Protein AF-A0A960JKL0-F1 (afdb_monomer)

pLDDT: mean 76.45, std 22.25, range [28.73, 98.31]

Structure (mmCIF, N/CA/C/O backbone):
data_AF-A0A960JKL0-F1
#
_entry.id   AF-A0A960JKL0-F1
#
loop_
_atom_site.group_PDB
_atom_site.id
_atom_site.type_symbol
_atom_site.label_atom_id
_atom_site.label_alt_id
_atom_site.label_comp_id
_atom_site.label_asym_id
_atom_site.label_entity_id
_atom_site.label_seq_id
_atom_site.pdbx_PDB_ins_code
_atom_site.Cartn_x
_atom_site.Cartn_y
_atom_site.Cartn_z
_atom_site.occupancy
_atom_site.B_iso_or_equiv
_atom_site.auth_seq_id
_atom_site.auth_comp_id
_atom_site.auth_asym_id
_atom_site.auth_atom_id
_atom_site.pdbx_PDB_model_num
ATOM 1 N N . MET A 1 1 ? 27.143 -25.419 -1.256 1.00 34.34 1 MET A N 1
ATOM 2 C CA . MET A 1 1 ? 26.962 -24.192 -0.455 1.00 34.34 1 MET A CA 1
ATOM 3 C C . MET A 1 1 ? 25.498 -23.796 -0.558 1.00 34.34 1 MET A C 1
ATOM 5 O O . MET A 1 1 ? 25.039 -23.520 -1.656 1.00 34.34 1 MET A O 1
ATOM 9 N N . ARG A 1 2 ? 24.727 -23.919 0.529 1.00 33.06 2 ARG A N 1
ATOM 10 C CA . ARG A 1 2 ? 23.319 -23.498 0.567 1.00 33.06 2 ARG A CA 1
ATOM 11 C C . ARG A 1 2 ? 23.313 -21.993 0.824 1.00 33.06 2 ARG A C 1
ATOM 13 O O . ARG A 1 2 ? 23.739 -21.574 1.893 1.00 33.06 2 ARG A O 1
ATOM 20 N N . HIS A 1 3 ? 22.897 -21.199 -0.158 1.00 33.91 3 HIS A N 1
ATOM 21 C CA . HIS A 1 3 ? 22.677 -19.771 0.046 1.00 33.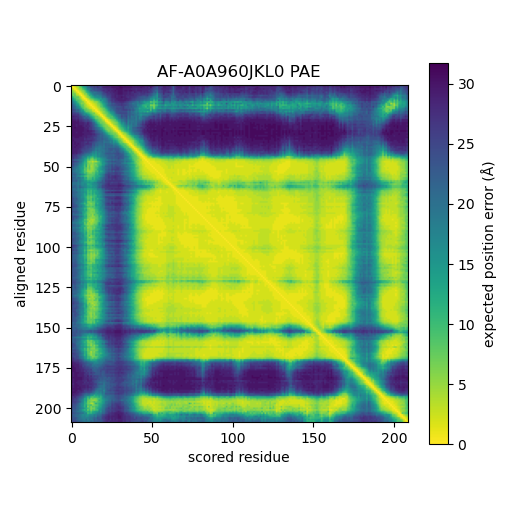91 3 HIS A CA 1
ATOM 22 C C . HIS A 1 3 ? 21.465 -19.605 0.963 1.00 33.91 3 HIS A C 1
ATOM 24 O O . HIS A 1 3 ? 20.342 -19.937 0.583 1.00 33.91 3 HIS A O 1
ATOM 30 N N . LEU A 1 4 ? 21.717 -19.140 2.183 1.00 28.73 4 LEU A N 1
ATOM 31 C CA . LEU A 1 4 ? 20.694 -18.629 3.078 1.00 28.73 4 LEU A CA 1
ATOM 32 C C . LEU A 1 4 ? 20.155 -17.353 2.417 1.00 28.73 4 LEU A C 1
ATOM 34 O O . LEU A 1 4 ? 20.830 -16.328 2.405 1.00 28.73 4 LEU A O 1
ATOM 38 N N . ARG A 1 5 ? 18.992 -17.440 1.765 1.00 36.19 5 ARG A N 1
ATOM 39 C CA . ARG A 1 5 ? 18.260 -16.244 1.342 1.00 36.19 5 ARG A CA 1
ATOM 40 C C . ARG A 1 5 ? 17.806 -15.553 2.621 1.00 36.19 5 ARG A C 1
ATOM 42 O O . ARG A 1 5 ? 17.046 -16.149 3.380 1.00 36.19 5 ARG A O 1
ATOM 49 N N . ALA A 1 6 ? 18.320 -14.355 2.875 1.00 33.84 6 ALA A N 1
ATOM 50 C CA . ALA A 1 6 ? 17.801 -13.502 3.928 1.00 33.84 6 ALA A CA 1
ATOM 51 C C . ALA A 1 6 ? 16.326 -13.230 3.608 1.00 33.84 6 ALA A C 1
ATOM 53 O O . ALA A 1 6 ? 16.009 -12.610 2.596 1.00 33.84 6 ALA A O 1
ATOM 54 N N . LEU A 1 7 ? 15.431 -13.783 4.422 1.00 36.41 7 LEU A N 1
ATOM 55 C CA . LEU A 1 7 ? 14.059 -13.310 4.501 1.00 36.41 7 LEU A CA 1
ATOM 56 C C . LEU A 1 7 ? 14.150 -11.912 5.111 1.00 36.41 7 LEU A C 1
ATOM 58 O O . LEU A 1 7 ? 14.644 -11.768 6.230 1.00 36.41 7 LEU A O 1
ATOM 62 N N . LEU A 1 8 ? 13.771 -10.897 4.337 1.00 44.66 8 LEU A N 1
ATOM 63 C CA . LEU A 1 8 ? 13.732 -9.518 4.806 1.00 44.66 8 LEU A CA 1
ATOM 64 C C . LEU A 1 8 ? 12.694 -9.448 5.945 1.00 44.66 8 LEU A C 1
ATOM 66 O O . LEU A 1 8 ? 11.554 -9.870 5.734 1.00 44.66 8 LEU A O 1
ATOM 70 N N . PRO A 1 9 ? 13.063 -9.010 7.159 1.00 43.72 9 PRO A N 1
ATOM 71 C CA . PRO A 1 9 ? 12.123 -8.965 8.270 1.00 43.72 9 PRO A CA 1
ATOM 72 C C . PRO A 1 9 ? 11.094 -7.853 8.031 1.00 43.72 9 PRO A C 1
ATOM 74 O O . PRO A 1 9 ? 11.463 -6.697 7.865 1.00 43.72 9 PRO A O 1
ATOM 77 N N . CYS A 1 10 ? 9.803 -8.187 8.026 1.00 46.78 10 CYS A N 1
ATOM 78 C CA . CYS A 1 10 ? 8.745 -7.183 8.150 1.00 46.78 1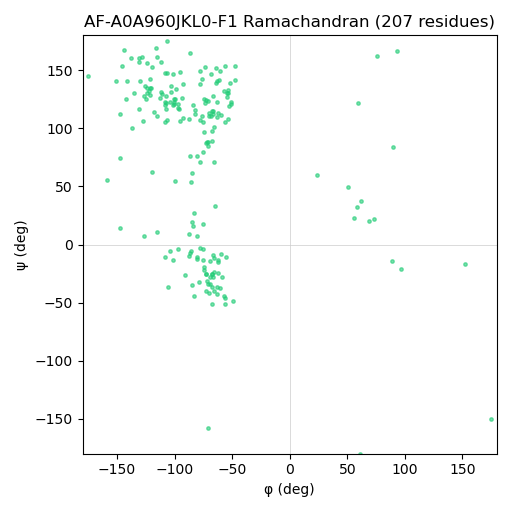0 CYS A CA 1
ATOM 79 C C . CYS A 1 10 ? 8.723 -6.703 9.607 1.00 46.78 10 CYS A C 1
ATOM 81 O O . CYS A 1 10 ? 8.580 -7.521 10.517 1.00 46.78 10 CYS A O 1
ATOM 83 N N . LEU A 1 11 ? 8.896 -5.400 9.833 1.00 54.75 11 LEU A N 1
ATOM 84 C CA . LEU A 1 11 ? 8.741 -4.776 11.146 1.00 54.75 11 LEU A CA 1
ATOM 85 C C . LEU A 1 11 ? 7.520 -3.860 11.093 1.00 54.75 11 LEU A C 1
ATOM 87 O O . LEU A 1 11 ? 7.444 -2.995 10.227 1.00 54.75 11 LEU A O 1
ATOM 91 N N . VAL A 1 12 ? 6.589 -4.058 12.023 1.00 58.59 12 VAL A N 1
ATOM 92 C CA . VAL A 1 12 ? 5.425 -3.191 12.230 1.00 58.59 12 VAL A CA 1
ATOM 93 C C . VAL A 1 12 ? 5.467 -2.687 13.660 1.00 58.59 12 VAL A C 1
ATOM 95 O O . VAL A 1 12 ? 5.675 -3.470 14.590 1.00 58.59 12 VAL A O 1
ATOM 98 N N . LEU A 1 13 ? 5.280 -1.381 13.826 1.00 63.97 13 LEU A N 1
ATOM 99 C CA . LEU A 1 13 ? 5.110 -0.743 15.125 1.00 63.97 13 LEU A CA 1
ATOM 100 C C . LEU A 1 13 ? 3.662 -0.262 15.229 1.00 63.97 13 LEU A C 1
ATOM 102 O O . LEU A 1 13 ? 3.156 0.393 14.321 1.00 63.97 13 LEU A O 1
ATOM 106 N N . VAL A 1 14 ? 3.009 -0.617 16.335 1.00 62.06 14 VAL A N 1
ATOM 107 C CA . VAL A 1 14 ? 1.643 -0.199 16.665 1.00 62.06 14 VAL A CA 1
ATOM 108 C C . VAL A 1 14 ? 1.718 0.603 17.958 1.00 62.06 14 VAL A C 1
ATOM 110 O O . VAL A 1 14 ? 2.092 0.057 19.000 1.00 62.06 14 VAL A O 1
ATOM 113 N N . GLY A 1 15 ? 1.417 1.899 17.884 1.00 56.16 15 GLY A N 1
ATOM 114 C CA . GLY A 1 15 ? 1.382 2.799 19.037 1.00 56.16 15 GLY A CA 1
ATOM 115 C C . GLY A 1 15 ? -0.055 3.174 19.384 1.00 56.16 15 GLY A C 1
ATOM 116 O O . GLY A 1 15 ? -0.763 3.704 18.540 1.00 56.16 15 GLY A O 1
ATOM 117 N N . ALA A 1 16 ? -0.503 2.917 20.615 1.00 53.66 16 ALA A N 1
ATOM 118 C CA . ALA A 1 16 ? -1.799 3.401 21.097 1.00 53.66 16 ALA A CA 1
ATOM 119 C C . ALA A 1 16 ? -1.597 4.695 21.900 1.00 53.66 16 ALA A C 1
ATOM 121 O O . ALA A 1 16 ? -0.870 4.696 22.899 1.00 53.66 16 ALA A O 1
ATOM 122 N N . GLY A 1 17 ? -2.223 5.790 21.465 1.00 47.19 17 GLY A N 1
ATOM 123 C CA . GLY A 1 17 ? -2.210 7.071 22.168 1.00 47.19 17 GLY A CA 1
ATOM 124 C C . GLY A 1 17 ? -3.470 7.229 23.014 1.00 47.19 17 GLY A C 1
ATOM 125 O O . GLY A 1 17 ? -4.569 7.266 22.477 1.00 47.19 17 GLY A O 1
ATOM 126 N N . ALA A 1 18 ? -3.329 7.339 24.337 1.00 47.31 18 ALA A N 1
ATOM 127 C CA . ALA A 1 18 ? -4.437 7.719 25.214 1.00 47.31 18 ALA A CA 1
ATOM 128 C C . ALA A 1 18 ? -4.319 9.204 25.586 1.00 47.31 18 ALA A C 1
ATOM 130 O O . ALA A 1 18 ? -3.293 9.634 26.122 1.00 47.31 18 ALA A O 1
ATOM 131 N N . CYS A 1 19 ? -5.369 9.986 25.338 1.00 40.62 19 CYS A N 1
ATOM 132 C CA . CYS A 1 19 ? -5.474 11.360 25.823 1.00 40.62 19 CYS A CA 1
ATOM 133 C C . CYS A 1 19 ? -5.582 11.357 27.360 1.00 40.62 19 CYS A C 1
ATOM 135 O O . CYS A 1 19 ? -6.401 10.640 27.927 1.00 40.62 19 CYS A O 1
ATOM 137 N N . SER A 1 20 ? -4.742 12.131 28.055 1.00 40.78 20 SER A N 1
ATOM 138 C CA . SER A 1 20 ? -4.875 12.386 29.499 1.00 40.78 20 SER A CA 1
ATOM 139 C C . SER A 1 20 ? -5.347 13.819 29.716 1.00 40.78 20 SER A C 1
ATOM 141 O O . SER A 1 20 ? -4.659 14.755 29.305 1.00 40.78 20 SER A O 1
ATOM 143 N N . ASP A 1 21 ? -6.482 13.997 30.391 1.00 49.97 21 ASP A N 1
ATOM 144 C CA . ASP A 1 21 ? -7.009 15.323 30.710 1.00 49.97 21 ASP A CA 1
ATOM 145 C C . ASP A 1 21 ? -6.158 16.041 31.764 1.00 49.97 21 ASP A C 1
ATOM 147 O O . ASP A 1 21 ? -6.088 15.674 32.940 1.00 49.97 21 ASP A O 1
ATOM 151 N N . GLY A 1 22 ? -5.515 17.127 31.338 1.00 47.25 22 GLY A N 1
ATOM 152 C CA . GLY A 1 22 ? -4.816 18.077 32.197 1.00 47.25 22 GLY A CA 1
ATOM 153 C C . GLY A 1 22 ? -5.782 19.037 32.895 1.00 47.25 22 GLY A C 1
ATOM 154 O O . GLY A 1 22 ? -5.814 20.225 32.582 1.00 47.25 22 GLY A O 1
ATOM 155 N N . GLY A 1 23 ? -6.555 18.547 33.864 1.00 38.72 23 GLY A N 1
ATOM 156 C CA . GLY A 1 23 ? -7.467 19.359 34.677 1.00 38.72 23 GLY A CA 1
ATOM 157 C C . GLY A 1 23 ? -6.771 20.110 35.819 1.00 38.72 23 GLY A C 1
ATOM 158 O O . GLY A 1 23 ? -6.872 19.729 36.983 1.00 38.72 23 GLY A O 1
ATOM 159 N N . GLY A 1 24 ? -6.066 21.203 35.518 1.00 45.09 24 GLY A N 1
ATOM 160 C CA . GLY A 1 24 ? -5.522 22.120 36.527 1.00 45.09 24 GLY A CA 1
ATOM 161 C C . GLY A 1 24 ? -6.595 23.026 37.144 1.00 45.09 24 GLY A C 1
ATOM 162 O O . GLY A 1 24 ? -6.693 24.194 36.775 1.00 45.09 24 GLY A O 1
ATOM 163 N N . ALA A 1 25 ? -7.381 22.531 38.104 1.00 44.31 25 ALA A N 1
ATOM 164 C CA . ALA A 1 25 ? -8.345 23.355 38.840 1.00 44.31 25 ALA A CA 1
ATOM 165 C C . ALA A 1 25 ? -7.734 23.929 40.134 1.00 44.31 25 ALA A C 1
ATOM 167 O O . ALA A 1 25 ? -7.507 23.235 41.126 1.00 44.31 25 ALA A O 1
ATOM 168 N N . ARG A 1 26 ? -7.490 25.243 40.137 1.00 47.25 26 ARG A N 1
ATOM 169 C CA . ARG A 1 26 ? -7.157 26.038 41.328 1.00 47.25 26 ARG A CA 1
ATOM 170 C C . ARG A 1 26 ? -8.440 26.270 42.137 1.00 47.25 26 ARG A C 1
ATOM 172 O O . ARG A 1 26 ? -9.296 27.022 41.689 1.00 47.25 26 ARG A O 1
ATOM 179 N N . SER A 1 27 ? -8.570 25.657 43.316 1.00 41.50 27 SER A N 1
ATOM 180 C CA . SER A 1 27 ? -9.744 25.835 44.189 1.00 41.50 27 SER A CA 1
ATOM 181 C C . SER A 1 27 ? -9.470 26.812 45.338 1.00 41.50 27 SER A C 1
ATOM 183 O O . SER A 1 27 ? -8.553 26.619 46.139 1.00 41.50 27 SER A O 1
ATOM 185 N N . THR A 1 28 ? -10.278 27.872 45.414 1.00 42.09 28 THR A N 1
ATOM 186 C CA . THR A 1 28 ? -10.427 28.744 46.583 1.00 42.09 28 THR A CA 1
ATOM 187 C C . THR A 1 28 ? -11.690 28.367 47.359 1.00 42.09 28 THR A C 1
ATOM 189 O O . THR A 1 28 ? -12.782 28.497 46.824 1.00 42.09 28 THR A O 1
ATOM 192 N N . ALA A 1 29 ? -11.491 28.014 48.633 1.00 46.03 29 ALA A N 1
ATOM 193 C CA . ALA A 1 29 ? -12.399 28.110 49.785 1.00 46.03 29 ALA A CA 1
ATOM 194 C C . ALA A 1 29 ? -13.772 27.389 49.777 1.00 46.03 29 ALA A C 1
ATOM 196 O O . ALA A 1 29 ? -14.691 27.764 49.065 1.00 46.03 29 ALA A O 1
ATOM 197 N N . GLY A 1 30 ? -13.941 26.510 50.780 1.00 50.44 30 GLY A N 1
ATOM 198 C CA . GLY A 1 30 ? -15.127 26.481 51.651 1.00 50.44 30 GLY A CA 1
ATOM 199 C C . GLY A 1 30 ? -16.315 25.613 51.224 1.00 50.44 30 GLY A C 1
ATOM 200 O O . GLY A 1 30 ? -17.300 26.136 50.719 1.00 50.44 30 GLY A O 1
ATOM 201 N N . GLY A 1 31 ? -16.271 24.317 51.544 1.00 44.72 31 GLY A N 1
ATOM 202 C CA . GLY A 1 31 ? -17.416 23.398 51.499 1.00 44.72 31 GLY A CA 1
ATOM 203 C C . GLY A 1 31 ? -17.028 22.015 52.037 1.00 44.72 31 GLY A C 1
ATOM 204 O O . GLY A 1 31 ? -15.876 21.617 51.882 1.00 44.72 31 GLY A O 1
ATOM 205 N N . ASP A 1 32 ? -17.956 21.341 52.722 1.00 46.12 32 ASP A N 1
ATOM 206 C CA . ASP A 1 32 ? -17.791 20.056 53.428 1.00 46.12 32 ASP A CA 1
ATOM 207 C C . ASP A 1 32 ? -17.081 18.954 52.609 1.00 46.12 32 ASP A C 1
ATOM 209 O O . ASP A 1 32 ? -17.166 18.954 51.378 1.00 46.12 32 ASP A O 1
ATOM 213 N N . PRO A 1 33 ? -16.403 17.974 53.253 1.00 48.84 33 PRO A N 1
ATOM 214 C CA . PRO A 1 33 ? -15.691 16.919 52.545 1.00 48.84 33 PRO A CA 1
ATOM 215 C C . PRO A 1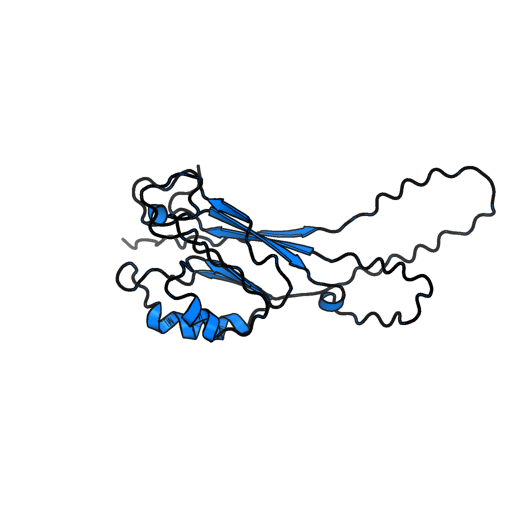 33 ? -16.690 15.939 51.920 1.00 48.84 33 PRO A C 1
ATOM 217 O O . PRO A 1 33 ? -17.055 14.924 52.509 1.00 48.84 33 PRO A O 1
ATOM 220 N N . VAL A 1 34 ? -17.124 16.229 50.696 1.00 55.16 34 VAL A N 1
ATOM 221 C CA . VAL A 1 34 ? -17.675 15.213 49.802 1.00 55.16 34 VAL A CA 1
ATOM 222 C C . VAL A 1 34 ? -16.497 14.336 49.394 1.00 55.16 34 VAL A C 1
ATOM 224 O O . VAL A 1 34 ? -15.578 14.789 48.712 1.00 55.16 34 VAL A O 1
ATOM 227 N N . ALA A 1 35 ? -16.476 13.094 49.878 1.00 55.69 35 ALA A N 1
ATOM 228 C CA . ALA A 1 35 ? -15.492 12.113 49.447 1.00 55.69 35 ALA A CA 1
ATOM 229 C C . ALA A 1 35 ? -15.546 12.009 47.911 1.00 55.69 35 ALA A C 1
ATOM 231 O O . ALA A 1 35 ? -16.640 11.804 47.374 1.00 55.69 35 ALA A O 1
ATOM 232 N N . PRO A 1 36 ? -14.419 12.156 47.189 1.00 53.78 36 PRO A N 1
ATOM 233 C CA . PRO A 1 36 ? -14.424 11.956 45.752 1.00 53.78 36 PRO A CA 1
ATOM 23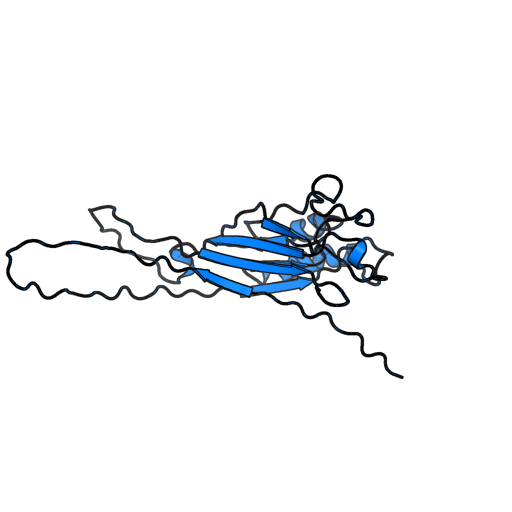4 C C . PRO A 1 36 ? -14.795 10.496 45.497 1.00 53.78 36 PRO A C 1
ATOM 236 O O . PRO A 1 36 ? -14.037 9.580 45.815 1.00 53.78 36 PRO A O 1
ATOM 239 N N . SER A 1 37 ? -15.992 10.275 44.958 1.00 48.34 37 SER A N 1
ATOM 240 C CA . SER A 1 37 ? -16.345 8.995 44.356 1.00 48.34 37 SER A CA 1
ATOM 241 C C . SER A 1 37 ? -15.548 8.898 43.066 1.00 48.34 37 SER A C 1
ATOM 243 O O . SER A 1 37 ? -15.988 9.347 42.015 1.00 48.34 37 SER A O 1
ATOM 245 N N . SER A 1 38 ? -14.327 8.377 43.164 1.00 53.16 38 SER A N 1
ATOM 246 C CA . SER A 1 38 ? -13.546 7.978 42.004 1.00 53.16 38 SER A CA 1
ATOM 247 C C . SER A 1 38 ? -14.195 6.727 41.414 1.00 53.16 38 SER A C 1
ATOM 249 O O . SER A 1 38 ? -13.810 5.599 41.731 1.00 53.16 38 SER A O 1
ATOM 251 N N . THR A 1 39 ? -15.206 6.905 40.572 1.00 49.28 39 THR A N 1
ATOM 252 C CA . THR A 1 39 ? -15.535 5.891 39.575 1.00 49.28 39 THR A CA 1
ATOM 253 C C . THR A 1 39 ? -14.365 5.874 38.606 1.00 49.28 39 THR A C 1
ATOM 255 O O . THR A 1 39 ? -14.321 6.657 37.663 1.00 49.28 39 THR A O 1
ATOM 258 N N . ALA A 1 40 ? -13.354 5.052 38.896 1.00 53.62 40 ALA A N 1
ATOM 259 C CA . ALA A 1 40 ? -12.347 4.717 37.905 1.00 53.62 40 ALA A CA 1
ATOM 260 C C . ALA A 1 40 ? -13.111 4.130 36.715 1.00 53.62 40 ALA A C 1
ATOM 262 O O . ALA A 1 40 ? -13.652 3.028 36.827 1.00 53.62 40 ALA A O 1
ATOM 263 N N . SER A 1 41 ? -13.234 4.914 35.640 1.00 56.75 41 SER A N 1
ATOM 264 C CA . SER A 1 41 ? -13.830 4.459 34.391 1.00 56.75 41 SER A CA 1
ATOM 265 C C . SER A 1 41 ? -13.140 3.153 34.015 1.00 56.75 41 SER A C 1
ATOM 267 O O . SER A 1 41 ? -11.906 3.072 33.995 1.00 56.75 41 SER A O 1
ATOM 269 N N . ALA A 1 42 ? -13.923 2.087 33.857 1.00 59.56 42 ALA A N 1
ATOM 270 C CA . ALA A 1 42 ? -13.376 0.819 33.425 1.00 59.56 42 ALA A CA 1
ATOM 271 C C . ALA A 1 42 ? -12.791 1.055 32.033 1.00 59.56 42 ALA A C 1
ATOM 273 O O . ALA A 1 42 ? -13.542 1.337 31.106 1.00 59.56 42 ALA A O 1
ATOM 274 N N . ALA A 1 43 ? -11.462 0.971 31.907 1.00 62.25 43 ALA A N 1
ATOM 275 C CA . ALA A 1 43 ? -10.804 1.092 30.614 1.00 62.25 43 ALA A CA 1
ATOM 276 C C . ALA A 1 43 ? -11.490 0.136 29.636 1.00 62.25 43 ALA A C 1
ATOM 278 O O . ALA A 1 43 ? -11.571 -1.072 29.901 1.00 62.25 43 ALA A O 1
ATOM 279 N N . SER A 1 44 ? -12.026 0.702 28.563 1.00 64.06 44 SER A N 1
ATOM 280 C CA . SER A 1 44 ? -12.672 -0.037 27.497 1.00 64.06 44 SER A CA 1
ATOM 281 C C . SER A 1 44 ? -11.611 -0.927 26.822 1.00 64.06 44 SER A C 1
ATOM 283 O O . SER A 1 44 ? -10.434 -0.562 26.739 1.00 64.06 44 SER A O 1
ATOM 285 N N . ARG A 1 45 ? -11.964 -2.173 26.476 1.00 66.88 45 ARG A N 1
ATOM 286 C CA . ARG A 1 45 ? -10.997 -3.176 25.989 1.00 66.88 45 ARG A CA 1
ATOM 287 C C . ARG A 1 45 ? -11.516 -3.830 24.726 1.00 66.88 45 ARG A C 1
ATOM 289 O O . ARG A 1 45 ? -12.504 -4.552 24.764 1.00 66.88 45 ARG A O 1
ATOM 296 N N . GLY A 1 46 ? -10.785 -3.626 23.643 1.00 77.00 46 GLY A N 1
ATOM 297 C CA . GLY A 1 46 ? -11.021 -4.252 22.352 1.00 77.00 46 GLY A CA 1
ATOM 298 C C . GLY A 1 46 ? -9.875 -5.157 21.936 1.00 77.00 46 GLY A C 1
ATOM 299 O O . GLY A 1 46 ? -8.792 -5.131 22.523 1.00 77.00 46 GLY A O 1
ATOM 300 N N . SER A 1 47 ? -10.107 -5.932 20.886 1.00 84.81 47 SER A N 1
ATOM 301 C CA . SER A 1 47 ? -9.052 -6.605 20.135 1.00 84.81 47 SER A CA 1
ATOM 302 C C . SER A 1 47 ? -9.395 -6.561 18.660 1.00 84.81 47 SER A C 1
ATOM 304 O O . SER A 1 47 ? -10.548 -6.788 18.307 1.00 84.81 47 SER A O 1
ATOM 306 N N . 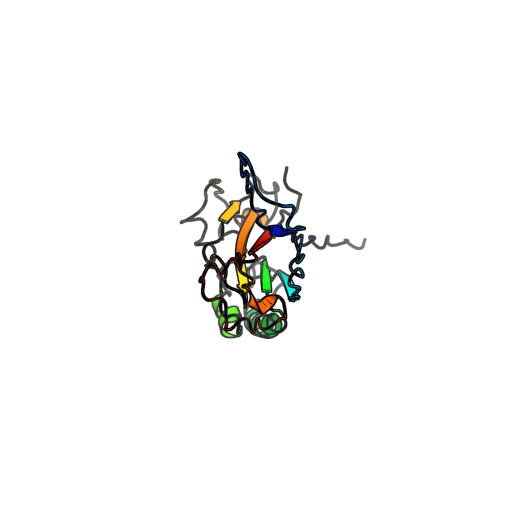PHE A 1 48 ? -8.384 -6.351 17.832 1.00 90.44 48 PHE A N 1
ATOM 307 C CA . PHE A 1 48 ? -8.464 -6.499 16.389 1.00 90.44 48 PHE A CA 1
ATOM 308 C C . PHE A 1 48 ? -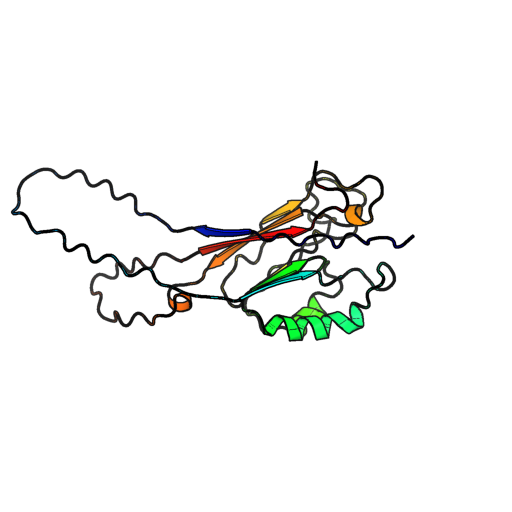7.286 -7.354 15.916 1.00 90.44 48 PHE A C 1
ATOM 310 O O . PHE A 1 48 ? -6.288 -7.534 16.626 1.00 90.44 48 PHE A O 1
ATOM 317 N N . SER A 1 49 ? -7.421 -7.903 14.723 1.00 95.00 49 SER A N 1
ATOM 318 C CA . SER A 1 49 ? -6.417 -8.677 14.020 1.00 95.00 49 SER A CA 1
ATOM 319 C C . SER A 1 49 ? -5.700 -7.794 13.002 1.00 95.00 49 SER A C 1
ATOM 321 O O . SER A 1 49 ? -6.317 -7.026 12.269 1.00 95.00 49 SER A O 1
ATOM 323 N N . LEU A 1 50 ? -4.370 -7.890 12.979 1.00 96.19 50 LEU A N 1
ATOM 324 C CA . LEU A 1 50 ? -3.527 -7.148 12.051 1.00 96.19 50 LEU A CA 1
ATOM 325 C C . LEU A 1 50 ? -2.650 -8.109 11.255 1.00 96.19 50 LEU A C 1
ATOM 327 O O . LEU A 1 50 ? -1.954 -8.946 11.838 1.00 96.19 50 LEU A O 1
ATOM 331 N N . LEU A 1 51 ? -2.635 -7.941 9.934 1.00 97.00 51 LEU A N 1
ATOM 332 C CA . LEU A 1 51 ? -1.716 -8.617 9.024 1.00 97.00 51 LEU A CA 1
ATOM 333 C C . LEU A 1 51 ? -0.741 -7.614 8.407 1.00 97.00 51 LEU A C 1
ATOM 335 O O . LEU A 1 51 ? -1.140 -6.602 7.848 1.00 97.00 51 LEU A O 1
ATOM 339 N N . ALA A 1 52 ? 0.547 -7.940 8.436 1.00 96.00 52 ALA A N 1
ATOM 340 C CA . ALA A 1 52 ? 1.559 -7.276 7.624 1.00 96.00 52 ALA A CA 1
ATOM 341 C C . ALA A 1 52 ? 2.009 -8.239 6.527 1.00 96.00 52 ALA A C 1
ATOM 343 O O . ALA A 1 52 ? 2.479 -9.338 6.839 1.00 96.00 52 ALA A O 1
ATOM 344 N N . TYR A 1 53 ? 1.832 -7.864 5.261 1.00 95.81 53 TYR A N 1
ATOM 345 C CA . TYR A 1 53 ? 2.039 -8.788 4.154 1.00 95.81 53 TYR A CA 1
ATOM 346 C C . TYR A 1 53 ? 2.679 -8.136 2.931 1.00 95.81 53 TYR A C 1
ATOM 348 O O . TYR A 1 53 ? 2.163 -7.181 2.357 1.00 95.81 53 TYR A O 1
ATOM 356 N N . ASN A 1 54 ? 3.792 -8.707 2.482 1.00 95.19 54 ASN A N 1
ATOM 357 C CA . ASN A 1 54 ? 4.431 -8.326 1.231 1.00 95.19 54 ASN A CA 1
ATOM 358 C C . ASN A 1 54 ? 3.742 -9.044 0.058 1.00 95.19 54 ASN A C 1
ATOM 360 O O . ASN A 1 54 ? 3.801 -10.272 -0.033 1.00 95.19 54 ASN A O 1
ATOM 364 N N . VAL A 1 55 ? 3.107 -8.280 -0.836 1.00 95.31 55 VAL A N 1
ATOM 365 C CA . VAL A 1 55 ? 2.298 -8.806 -1.952 1.00 95.31 55 VAL A CA 1
ATOM 366 C C . VAL A 1 55 ? 3.115 -9.107 -3.213 1.00 95.31 55 VAL A C 1
ATOM 368 O O . VAL A 1 55 ? 2.582 -9.679 -4.164 1.00 95.31 55 VAL A O 1
ATOM 371 N N . ALA A 1 56 ? 4.404 -8.744 -3.236 1.00 92.75 56 ALA A N 1
ATOM 372 C CA . ALA A 1 56 ? 5.308 -8.904 -4.377 1.00 92.75 56 ALA A CA 1
ATOM 373 C C . ALA A 1 56 ? 4.733 -8.350 -5.703 1.00 92.75 56 ALA A C 1
ATOM 375 O O . ALA A 1 56 ? 4.736 -9.036 -6.730 1.00 92.75 56 ALA A O 1
ATOM 376 N N . GLY A 1 57 ? 4.228 -7.111 -5.679 1.00 92.06 57 GLY A N 1
ATOM 377 C CA . GLY A 1 57 ? 3.428 -6.490 -6.742 1.00 92.06 57 GLY A CA 1
ATOM 378 C C . GLY A 1 57 ? 4.208 -5.833 -7.887 1.00 92.06 57 GLY A C 1
ATOM 379 O O . GLY A 1 57 ? 3.653 -4.992 -8.595 1.00 92.06 57 GLY A O 1
ATOM 380 N N . LEU A 1 58 ? 5.486 -6.171 -8.089 1.00 89.94 58 LEU A N 1
ATOM 381 C CA . LEU A 1 58 ? 6.214 -5.759 -9.298 1.00 89.94 58 LEU A CA 1
ATOM 382 C C . LEU A 1 58 ? 5.651 -6.470 -10.537 1.00 89.94 58 LEU A C 1
ATOM 384 O O . LEU A 1 58 ? 5.304 -7.641 -10.427 1.00 89.94 58 LEU A O 1
ATOM 388 N N . PRO A 1 59 ? 5.643 -5.837 -11.724 1.00 88.31 59 PRO A N 1
ATOM 389 C CA . PRO A 1 59 ? 5.228 -6.484 -12.965 1.00 88.31 59 PRO A CA 1
ATOM 390 C C . PRO A 1 59 ? 5.868 -7.861 -13.177 1.00 88.31 59 PRO A C 1
ATOM 392 O O . PRO A 1 59 ? 7.058 -8.066 -12.893 1.00 88.31 59 PRO A O 1
ATOM 395 N N . GLU A 1 60 ? 5.081 -8.801 -13.708 1.00 87.62 60 GLU A N 1
ATOM 396 C CA . GLU A 1 60 ? 5.581 -10.126 -14.076 1.00 87.62 60 GLU A CA 1
ATOM 397 C C . GLU A 1 60 ? 6.823 -10.033 -14.973 1.00 87.62 60 GLU A C 1
ATOM 399 O O . GLU A 1 60 ? 6.935 -9.189 -15.863 1.00 87.62 60 GLU A O 1
ATOM 404 N N . GLY A 1 61 ? 7.799 -10.903 -14.709 1.00 80.94 61 GLY A N 1
ATOM 405 C CA . GLY A 1 61 ? 9.086 -10.908 -15.407 1.00 80.94 61 GLY A CA 1
ATOM 406 C C . GLY A 1 61 ? 10.164 -10.012 -14.788 1.00 80.94 61 GLY A C 1
ATOM 407 O O . GLY A 1 61 ? 11.338 -10.216 -15.096 1.00 80.94 61 GLY A O 1
ATOM 408 N N . ILE A 1 62 ? 9.818 -9.089 -13.878 1.00 80.75 62 ILE A N 1
ATOM 409 C CA . ILE A 1 62 ? 10.813 -8.369 -13.058 1.00 80.75 62 ILE A CA 1
ATOM 410 C C . ILE A 1 62 ? 11.211 -9.211 -11.841 1.00 80.75 62 ILE A C 1
ATOM 412 O O . ILE A 1 62 ? 12.394 -9.343 -11.521 1.00 80.75 62 ILE A O 1
ATOM 416 N N . SER A 1 63 ? 10.226 -9.820 -11.175 1.00 75.50 63 SER A N 1
ATOM 417 C CA . SER A 1 63 ? 10.434 -10.728 -10.044 1.00 75.50 63 SER A CA 1
ATOM 418 C C . SER A 1 63 ? 10.180 -12.191 -10.439 1.00 75.50 63 SER A C 1
ATOM 420 O O . SER A 1 63 ? 9.774 -12.499 -11.558 1.00 75.50 63 SER A O 1
ATOM 422 N N . LYS A 1 64 ? 10.435 -13.125 -9.511 1.00 82.12 64 LYS A N 1
ATOM 423 C CA . LYS A 1 64 ? 1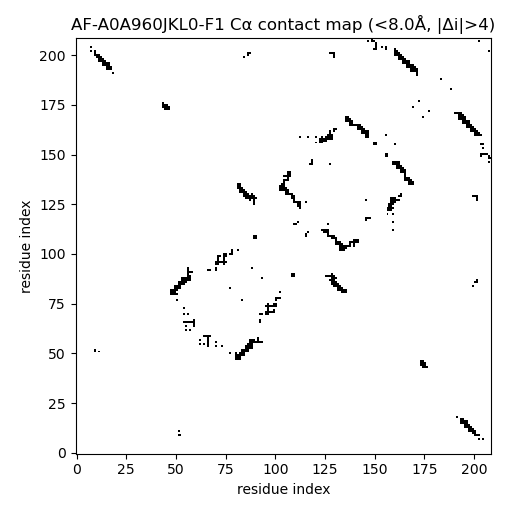0.071 -14.550 -9.667 1.00 82.12 64 LYS A CA 1
ATOM 424 C C . LYS A 1 64 ? 8.642 -14.857 -9.189 1.00 82.12 64 LYS A C 1
ATOM 426 O O . LYS A 1 64 ? 8.314 -16.032 -9.033 1.00 82.12 64 LYS A O 1
ATOM 431 N N . SER A 1 65 ? 7.858 -13.825 -8.874 1.00 86.06 65 SER A N 1
ATOM 432 C CA . SER A 1 65 ? 6.453 -13.938 -8.474 1.00 86.06 65 SER A CA 1
ATOM 433 C C . SER A 1 65 ? 5.536 -13.955 -9.704 1.00 86.06 65 SER A C 1
ATOM 435 O O . SER A 1 65 ? 5.964 -13.578 -10.793 1.00 86.06 65 SER A O 1
ATOM 437 N N . ASN A 1 66 ? 4.280 -14.362 -9.500 1.00 93.69 66 ASN A N 1
ATOM 438 C CA . ASN A 1 66 ? 3.205 -14.339 -10.502 1.00 93.69 66 ASN A CA 1
ATOM 439 C C . ASN A 1 66 ? 2.041 -13.447 -10.014 1.00 93.69 66 ASN A C 1
ATOM 441 O O . ASN A 1 66 ? 0.963 -13.961 -9.695 1.00 93.69 66 ASN A O 1
ATOM 445 N N . PRO A 1 67 ? 2.259 -12.135 -9.810 1.00 92.75 67 PRO A N 1
ATOM 446 C CA . PRO A 1 67 ? 1.271 -11.252 -9.196 1.00 92.75 67 PRO A CA 1
ATOM 447 C C . PRO A 1 67 ? -0.028 -11.123 -9.989 1.00 92.75 67 PRO A C 1
ATOM 449 O O . PRO A 1 67 ? -1.057 -10.891 -9.366 1.00 92.75 67 PRO A O 1
ATOM 452 N N . GLU A 1 68 ? -0.037 -11.347 -11.307 1.00 93.62 68 GLU A N 1
ATOM 453 C CA . GLU A 1 68 ? -1.283 -11.309 -12.083 1.00 93.62 68 GLU A CA 1
ATOM 454 C C . GLU A 1 68 ? -2.256 -12.408 -11.629 1.00 93.62 68 GLU A C 1
ATOM 456 O O . GLU A 1 68 ? -3.442 -12.159 -11.421 1.00 93.62 68 GLU A O 1
ATOM 461 N N . ALA A 1 69 ? -1.741 -13.618 -11.398 1.00 95.38 69 ALA A N 1
ATOM 462 C CA . ALA A 1 69 ? -2.534 -14.728 -10.878 1.00 95.38 69 ALA A CA 1
ATOM 463 C C . ALA A 1 69 ? -2.767 -14.635 -9.360 1.00 95.38 69 ALA A C 1
ATOM 465 O O . ALA A 1 69 ? -3.796 -15.090 -8.858 1.00 95.38 69 ALA A O 1
ATOM 466 N N . ASN A 1 70 ? -1.802 -14.083 -8.620 1.00 96.00 70 ASN A N 1
ATOM 467 C CA . ASN A 1 70 ? -1.825 -14.095 -7.161 1.00 96.00 70 ASN A CA 1
ATOM 468 C C . ASN A 1 70 ? -2.637 -12.943 -6.562 1.00 96.00 70 ASN A C 1
ATOM 470 O O . ASN A 1 70 ? -3.262 -13.159 -5.530 1.00 96.00 70 ASN A O 1
ATOM 474 N N . ALA A 1 71 ? -2.651 -11.750 -7.165 1.00 97.00 71 ALA A N 1
ATOM 475 C CA . ALA A 1 71 ? -3.272 -10.562 -6.571 1.00 97.00 71 ALA A CA 1
ATOM 476 C C . ALA A 1 71 ? -4.759 -10.760 -6.210 1.00 97.00 71 ALA A C 1
ATOM 478 O O . ALA A 1 71 ? -5.108 -10.473 -5.064 1.00 97.00 71 ALA A O 1
ATOM 479 N N . PRO A 1 72 ? -5.615 -11.345 -7.075 1.00 97.69 72 PRO A N 1
ATOM 480 C CA . PRO A 1 72 ? -7.004 -11.625 -6.702 1.00 97.69 72 PRO A CA 1
ATOM 481 C C . PRO A 1 72 ? -7.130 -12.626 -5.542 1.00 97.69 72 PRO A C 1
ATOM 483 O O . PRO A 1 72 ? -8.004 -12.499 -4.692 1.00 97.69 72 PRO A O 1
ATOM 486 N N . LEU A 1 73 ? -6.249 -13.635 -5.480 1.00 98.06 73 LEU A N 1
ATOM 487 C CA . LEU A 1 73 ? -6.255 -14.624 -4.395 1.00 98.06 73 LEU A CA 1
ATOM 488 C C . LEU A 1 73 ? -5.795 -14.011 -3.075 1.00 98.06 73 LEU A C 1
ATOM 490 O O . LEU A 1 73 ? -6.389 -14.291 -2.039 1.00 98.06 73 LEU A O 1
ATOM 494 N N . ILE A 1 74 ? -4.750 -13.182 -3.128 1.00 97.94 74 ILE A N 1
ATOM 495 C CA . ILE A 1 74 ? -4.259 -12.422 -1.981 1.00 97.94 74 ILE A CA 1
ATOM 496 C C . ILE A 1 74 ? -5.401 -11.577 -1.429 1.00 97.94 74 ILE A C 1
ATOM 498 O O . ILE A 1 74 ? -5.686 -11.724 -0.249 1.00 97.94 74 ILE A O 1
ATOM 502 N N . GLY A 1 75 ? -6.096 -10.800 -2.272 1.00 97.81 75 GLY A N 1
ATOM 503 C CA . GLY A 1 75 ? -7.231 -9.960 -1.865 1.00 97.81 75 GLY A CA 1
ATOM 504 C C . GLY A 1 75 ? -8.260 -10.715 -1.022 1.00 97.81 75 GLY A C 1
ATOM 505 O O . GLY A 1 75 ? -8.556 -10.305 0.094 1.00 97.81 75 GLY A O 1
ATOM 506 N N . ARG A 1 76 ? -8.681 -11.903 -1.472 1.00 98.06 76 ARG A N 1
ATOM 507 C CA . ARG A 1 76 ? -9.619 -12.756 -0.716 1.00 98.06 76 ARG A CA 1
ATOM 508 C C . ARG A 1 76 ? -9.098 -13.179 0.655 1.00 98.06 76 ARG A C 1
ATOM 510 O O . ARG A 1 76 ? -9.880 -13.286 1.589 1.00 98.06 76 ARG A O 1
ATOM 517 N N . PHE A 1 77 ? -7.801 -13.464 0.774 1.00 98.12 77 PHE A N 1
ATOM 518 C CA . PHE A 1 77 ? -7.193 -13.844 2.053 1.00 98.12 77 PHE A CA 1
ATOM 519 C C . PHE A 1 77 ? -7.014 -12.658 3.002 1.00 98.12 77 PHE A C 1
ATOM 521 O O . PHE A 1 77 ? -6.902 -12.865 4.207 1.00 98.12 77 PHE A O 1
ATOM 528 N N . LEU A 1 78 ? -6.974 -11.425 2.486 1.00 98.25 78 LEU A N 1
ATOM 529 C CA . LEU A 1 78 ? -6.861 -10.239 3.332 1.00 98.25 78 LEU A CA 1
ATOM 530 C C . LEU A 1 78 ? -8.117 -10.040 4.195 1.00 98.25 78 LEU A C 1
ATOM 532 O O . LEU A 1 78 ? -7.986 -9.532 5.303 1.00 98.25 78 LEU A O 1
ATOM 536 N N . ASN A 1 79 ? -9.288 -10.502 3.740 1.00 98.06 79 ASN A N 1
ATOM 537 C CA . ASN A 1 79 ? -10.572 -10.361 4.449 1.00 98.06 79 ASN A CA 1
ATOM 538 C C . ASN A 1 79 ? -10.649 -11.152 5.771 1.00 98.06 79 ASN A C 1
ATOM 540 O O . ASN A 1 79 ? -11.597 -10.976 6.529 1.00 98.06 79 ASN A O 1
ATOM 544 N N . ASP A 1 80 ? -9.668 -12.012 6.068 1.00 97.88 80 ASP A N 1
ATOM 545 C CA . ASP A 1 80 ? -9.571 -12.717 7.355 1.00 97.88 80 ASP A CA 1
ATOM 546 C C . ASP A 1 80 ? -9.018 -11.824 8.492 1.00 97.88 80 ASP A C 1
ATOM 548 O O . ASP A 1 80 ? -8.906 -12.286 9.632 1.00 97.88 80 ASP A O 1
ATOM 552 N N . TYR A 1 81 ? -8.634 -10.574 8.197 1.00 98.06 81 TYR A N 1
ATOM 553 C CA . TYR A 1 81 ? -8.003 -9.644 9.136 1.00 98.06 81 TYR A CA 1
ATOM 554 C C . TYR A 1 81 ? -8.696 -8.282 9.134 1.00 98.06 81 TYR A C 1
ATOM 556 O O . TYR A 1 81 ? -8.997 -7.763 8.067 1.00 98.06 81 TYR A O 1
ATOM 564 N N . ASP A 1 82 ? -8.850 -7.660 10.305 1.00 97.19 82 ASP A N 1
ATOM 565 C CA . ASP A 1 82 ? -9.526 -6.357 10.433 1.00 97.19 82 ASP A CA 1
ATOM 566 C C . ASP A 1 82 ? -8.671 -5.202 9.871 1.00 97.19 82 ASP A C 1
ATOM 568 O O . ASP A 1 82 ? -9.185 -4.196 9.384 1.00 97.19 82 ASP A O 1
ATOM 572 N N . VAL A 1 83 ? -7.340 -5.329 9.956 1.00 97.25 83 VAL A N 1
ATOM 573 C CA . VAL A 1 83 ? -6.373 -4.334 9.469 1.00 97.25 83 VAL A CA 1
ATOM 574 C C . VAL A 1 83 ? -5.247 -5.029 8.714 1.00 97.25 83 VAL A C 1
ATOM 576 O O . VAL A 1 83 ? -4.612 -5.957 9.219 1.00 97.25 83 VAL A O 1
ATOM 579 N N . VAL A 1 84 ? -4.928 -4.545 7.518 1.00 98.12 84 VAL A N 1
ATOM 580 C CA . VAL A 1 84 ? -3.853 -5.075 6.680 1.00 98.12 84 VAL A CA 1
ATOM 581 C C . VAL A 1 84 ? -2.895 -3.970 6.258 1.00 98.12 84 VAL A C 1
ATOM 583 O O . VAL A 1 84 ? -3.291 -2.961 5.683 1.00 98.12 84 VAL A O 1
ATOM 586 N N . LEU A 1 85 ? -1.605 -4.201 6.490 1.00 98.06 85 LEU A N 1
ATOM 587 C CA . LEU A 1 85 ? -0.496 -3.383 6.015 1.00 98.06 85 LEU A CA 1
ATOM 588 C C . LEU A 1 85 ? 0.215 -4.128 4.883 1.00 98.06 85 LEU A C 1
ATOM 590 O O . LEU A 1 85 ? 0.937 -5.100 5.134 1.00 98.06 85 LEU A O 1
ATOM 594 N N . THR A 1 86 ? 0.043 -3.683 3.641 1.00 97.25 86 THR A N 1
ATOM 595 C CA . THR A 1 86 ? 0.689 -4.321 2.487 1.00 97.25 86 THR A CA 1
ATOM 596 C C . THR A 1 86 ? 2.033 -3.670 2.159 1.00 97.25 86 THR A C 1
ATOM 598 O O . THR A 1 86 ? 2.144 -2.443 2.168 1.00 97.25 86 THR A O 1
ATOM 601 N N . GLN A 1 87 ? 3.044 -4.483 1.836 1.00 95.94 87 GLN A N 1
ATOM 602 C CA . GLN A 1 87 ? 4.331 -4.050 1.266 1.00 95.94 87 GLN A CA 1
ATOM 603 C C . GLN A 1 87 ? 4.473 -4.533 -0.184 1.00 95.94 87 GLN A C 1
ATOM 605 O O . GLN A 1 87 ? 3.866 -5.531 -0.565 1.00 95.94 87 GLN A O 1
ATOM 610 N N . GLU A 1 88 ? 5.313 -3.861 -0.978 1.00 94.25 88 GLU A N 1
ATOM 611 C CA . GLU A 1 88 ? 5.474 -4.103 -2.426 1.00 94.25 88 GLU A CA 1
ATOM 612 C C . GLU A 1 88 ? 4.165 -4.005 -3.234 1.00 94.25 88 GLU A C 1
ATOM 614 O O . GLU A 1 88 ? 4.070 -4.535 -4.341 1.00 94.25 88 GLU A O 1
ATOM 619 N N . ASP A 1 89 ? 3.159 -3.295 -2.720 1.00 96.19 89 ASP A N 1
ATOM 620 C CA . ASP A 1 89 ? 1.929 -2.990 -3.449 1.00 96.19 89 ASP A CA 1
ATOM 621 C C . ASP A 1 89 ? 2.113 -1.713 -4.283 1.00 96.19 89 ASP A C 1
ATOM 623 O O . ASP A 1 89 ? 1.717 -0.606 -3.919 1.00 96.19 89 ASP A O 1
ATOM 627 N N . PHE A 1 90 ? 2.823 -1.869 -5.396 1.00 94.06 90 PHE A N 1
ATOM 628 C CA . PHE A 1 90 ? 3.362 -0.777 -6.207 1.00 94.06 90 PHE A CA 1
ATOM 629 C C . PHE A 1 90 ? 2.364 -0.101 -7.164 1.00 94.06 90 PHE A C 1
ATOM 631 O O . PHE A 1 90 ? 2.785 0.695 -8.004 1.00 94.06 90 PHE A O 1
ATOM 638 N N . GLY A 1 91 ? 1.069 -0.424 -7.093 1.00 93.81 91 GLY A N 1
ATOM 639 C CA . GLY A 1 91 ? 0.038 0.146 -7.972 1.00 93.81 91 GLY A CA 1
ATOM 640 C C . GLY A 1 91 ? -0.318 -0.708 -9.194 1.00 93.81 91 GLY A C 1
ATOM 641 O O . GLY A 1 91 ? -1.399 -0.549 -9.749 1.00 93.81 91 GLY A O 1
ATOM 642 N N . PHE A 1 92 ? 0.548 -1.633 -9.625 1.00 93.69 92 PHE A N 1
ATOM 643 C CA . PHE A 1 92 ? 0.330 -2.406 -10.862 1.00 93.69 92 PHE A CA 1
ATOM 644 C C . PHE A 1 92 ? -0.822 -3.412 -10.771 1.00 93.69 92 PHE A C 1
ATOM 646 O O . PHE A 1 92 ? -1.503 -3.656 -11.763 1.00 93.69 92 PHE A O 1
ATOM 653 N N . TYR A 1 93 ? -1.026 -3.995 -9.588 1.00 96.00 93 TYR A N 1
ATOM 654 C CA . TYR A 1 93 ? -2.041 -5.024 -9.338 1.00 96.00 93 TYR A CA 1
ATOM 655 C C . TYR A 1 93 ? -2.957 -4.675 -8.157 1.00 96.00 93 TYR A C 1
ATOM 657 O O . TYR A 1 93 ? -3.784 -5.495 -7.758 1.00 96.00 93 TYR A O 1
ATOM 665 N N . THR A 1 94 ? -2.833 -3.459 -7.614 1.00 97.06 94 THR A N 1
ATOM 666 C CA . THR A 1 94 ? -3.593 -2.986 -6.451 1.00 97.06 94 THR A CA 1
ATOM 667 C C . THR A 1 94 ? -5.095 -3.077 -6.692 1.00 97.06 94 THR A C 1
ATOM 669 O O . THR A 1 94 ? -5.811 -3.599 -5.847 1.00 97.06 94 THR A O 1
ATOM 672 N N . ASP A 1 95 ? -5.572 -2.658 -7.868 1.00 97.31 95 ASP A N 1
ATOM 673 C CA . ASP A 1 95 ? -6.998 -2.713 -8.211 1.00 97.31 95 ASP A CA 1
ATOM 674 C C . ASP A 1 95 ? -7.515 -4.153 -8.307 1.00 97.31 95 ASP A C 1
ATOM 676 O O . ASP A 1 95 ? -8.605 -4.453 -7.831 1.00 97.31 95 ASP A O 1
ATOM 680 N N . ALA A 1 96 ? -6.727 -5.066 -8.884 1.00 97.50 96 ALA A N 1
ATOM 681 C CA . ALA A 1 96 ? -7.101 -6.476 -8.999 1.00 97.50 96 ALA A CA 1
ATOM 682 C C . ALA A 1 96 ? -7.158 -7.170 -7.631 1.00 97.50 96 ALA A C 1
ATOM 684 O O . ALA A 1 96 ? -8.022 -8.013 -7.407 1.00 97.50 96 ALA A O 1
ATOM 685 N N . MET A 1 97 ? -6.251 -6.807 -6.721 1.00 97.69 97 MET A N 1
ATOM 686 C CA . MET A 1 97 ? -6.285 -7.259 -5.332 1.00 97.69 97 MET A CA 1
ATOM 687 C C . MET A 1 97 ? -7.495 -6.673 -4.594 1.00 97.69 97 MET A C 1
ATOM 689 O O . MET A 1 97 ? -8.268 -7.427 -4.014 1.00 97.69 97 MET A O 1
ATOM 693 N N . ARG A 1 98 ? -7.692 -5.349 -4.653 1.00 97.69 98 ARG A N 1
ATOM 694 C CA . ARG A 1 98 ? -8.767 -4.631 -3.942 1.00 97.69 98 ARG A CA 1
ATOM 695 C C . ARG A 1 98 ? -10.170 -4.953 -4.449 1.00 97.69 98 ARG A C 1
ATOM 697 O O . ARG A 1 98 ? -11.128 -4.851 -3.696 1.00 97.69 98 ARG A O 1
ATOM 704 N N . ALA A 1 99 ? -10.311 -5.374 -5.704 1.00 98.19 99 ALA A N 1
ATOM 705 C CA . ALA A 1 99 ? -11.586 -5.859 -6.234 1.00 98.19 99 ALA A CA 1
ATOM 706 C C . ALA A 1 99 ? -12.103 -7.118 -5.513 1.00 98.19 99 ALA A C 1
ATOM 708 O O . ALA A 1 99 ? -13.267 -7.476 -5.673 1.00 98.19 99 ALA A O 1
ATOM 709 N N . GLU A 1 100 ? -11.242 -7.793 -4.750 1.00 98.31 100 GLU A N 1
ATOM 710 C CA . GLU A 1 100 ? -11.548 -9.016 -4.010 1.00 98.31 100 GLU A CA 1
ATOM 711 C C . GLU A 1 100 ? -11.447 -8.815 -2.483 1.00 98.31 100 GLU A C 1
ATOM 713 O O . GLU A 1 100 ? -11.472 -9.798 -1.742 1.00 98.31 100 GLU A O 1
ATOM 718 N N . THR A 1 101 ? -11.318 -7.566 -2.011 1.00 97.44 101 THR A N 1
ATOM 719 C CA . THR A 1 101 ? -11.266 -7.219 -0.580 1.00 97.44 101 THR A CA 1
ATOM 720 C C . THR A 1 101 ? -12.562 -6.567 -0.109 1.00 97.44 101 THR A C 1
ATOM 722 O O . THR A 1 101 ? -13.159 -5.805 -0.866 1.00 97.44 101 THR A O 1
ATOM 725 N N . ASP A 1 102 ? -12.938 -6.796 1.149 1.00 97.50 102 ASP A N 1
ATOM 726 C CA . ASP A 1 102 ? -14.180 -6.276 1.744 1.00 97.50 102 ASP A CA 1
ATOM 727 C C . ASP A 1 102 ? -13.965 -5.081 2.699 1.00 97.50 102 ASP A C 1
ATOM 729 O O . ASP A 1 102 ? -14.946 -4.479 3.136 1.00 97.50 102 ASP A O 1
ATOM 733 N N . HIS A 1 103 ? -12.709 -4.708 2.996 1.00 97.81 103 HIS A N 1
ATOM 734 C CA . HIS A 1 103 ? -12.375 -3.584 3.885 1.00 97.81 103 HIS A CA 1
ATOM 735 C C . HIS A 1 103 ? -12.994 -2.262 3.418 1.00 97.81 103 HIS A C 1
ATOM 737 O O . HIS A 1 103 ? -12.843 -1.868 2.258 1.00 97.81 103 HIS A O 1
ATOM 743 N N . GLU A 1 104 ? -13.626 -1.534 4.340 1.00 97.00 104 GLU A N 1
ATOM 744 C CA . GLU A 1 104 ? -14.298 -0.263 4.037 1.00 97.00 104 GLU A CA 1
ATOM 745 C C . GLU A 1 104 ? -13.304 0.879 3.774 1.00 97.00 104 GLU A C 1
ATOM 747 O O . GLU A 1 104 ? -13.499 1.685 2.858 1.00 97.00 104 GLU A O 1
ATOM 752 N N . PHE A 1 105 ? -12.217 0.946 4.547 1.00 97.62 105 PHE A N 1
ATOM 753 C CA . PHE A 1 105 ? -11.262 2.047 4.491 1.00 97.62 105 PHE A CA 1
ATOM 754 C C . PHE A 1 105 ? -9.960 1.615 3.826 1.00 97.62 105 PHE A C 1
ATOM 756 O O . PHE A 1 105 ? -9.216 0.767 4.320 1.00 97.62 105 PHE A O 1
ATOM 763 N N . LEU A 1 106 ? -9.662 2.243 2.691 1.00 97.88 106 LEU A N 1
ATOM 764 C CA . LEU A 1 106 ? -8.517 1.914 1.851 1.00 97.88 106 LEU A CA 1
ATOM 765 C C . LEU A 1 106 ? -7.623 3.143 1.693 1.00 97.88 106 LEU A C 1
ATOM 767 O O . LEU A 1 106 ? -8.088 4.204 1.273 1.00 97.88 106 LEU A O 1
ATOM 771 N N . SER A 1 107 ? -6.324 3.000 1.955 1.00 98.06 107 SER A N 1
ATOM 772 C CA . SER A 1 107 ? -5.376 4.085 1.696 1.00 98.06 107 SER A CA 1
ATOM 773 C C . SER A 1 107 ? -5.282 4.403 0.203 1.00 98.06 107 SER A C 1
ATOM 775 O O . SER A 1 107 ? -5.426 3.523 -0.653 1.00 98.06 107 SER A O 1
ATOM 777 N N . VAL A 1 108 ? -4.959 5.644 -0.136 1.00 97.06 108 VAL A N 1
ATOM 778 C CA . VAL A 1 108 ? -4.625 6.042 -1.504 1.00 97.06 108 VAL A CA 1
ATOM 779 C C . VAL A 1 108 ? -3.215 5.532 -1.835 1.00 97.06 108 VAL A C 1
ATOM 781 O O . VAL A 1 108 ? -2.278 5.827 -1.082 1.00 97.06 108 VAL A O 1
ATOM 784 N N . PRO A 1 109 ? -3.022 4.763 -2.928 1.00 96.50 109 PRO A N 1
ATOM 785 C CA . PRO A 1 109 ? -1.695 4.314 -3.341 1.00 96.50 109 PRO A CA 1
ATOM 786 C C . PRO A 1 109 ? -0.750 5.472 -3.650 1.00 96.50 109 PRO A C 1
ATOM 788 O O . PRO A 1 109 ? -1.172 6.526 -4.126 1.00 96.50 109 PRO A O 1
ATOM 791 N N . HIS A 1 110 ? 0.550 5.265 -3.420 1.00 96.62 110 HIS A N 1
ATOM 792 C CA . HIS A 1 110 ? 1.560 6.271 -3.736 1.00 96.62 110 HIS A CA 1
ATOM 793 C C . HIS A 1 110 ? 1.439 6.703 -5.216 1.00 96.62 110 HIS A C 1
ATOM 795 O O . HIS A 1 110 ? 1.464 5.849 -6.106 1.00 96.62 110 HIS A O 1
ATOM 801 N N . PRO A 1 111 ? 1.400 8.012 -5.532 1.00 95.06 111 PRO A N 1
ATOM 802 C CA . PRO A 1 111 ? 1.059 8.524 -6.868 1.00 95.06 111 PRO A CA 1
ATOM 803 C C . PRO A 1 111 ? 2.171 8.371 -7.929 1.00 95.06 111 PRO A C 1
ATOM 805 O O . PRO A 1 111 ? 2.148 9.039 -8.964 1.00 95.06 111 PRO A O 1
ATOM 808 N N . GLY A 1 112 ? 3.152 7.507 -7.673 1.00 94.69 112 GLY A N 1
ATOM 809 C CA . GLY A 1 112 ? 4.382 7.364 -8.451 1.00 94.69 112 GLY A CA 1
ATOM 810 C C . GLY A 1 112 ? 5.437 8.470 -8.237 1.00 94.69 112 GLY A C 1
ATOM 811 O O . GLY A 1 112 ? 5.129 9.558 -7.736 1.00 94.69 112 GLY A O 1
ATOM 812 N N . PRO A 1 113 ? 6.697 8.193 -8.624 1.00 94.50 113 PRO A N 1
ATOM 813 C CA . PRO A 1 113 ? 7.837 9.087 -8.405 1.00 94.50 113 PRO A CA 1
ATOM 814 C C . PRO A 1 113 ? 7.763 10.389 -9.217 1.00 94.50 113 PRO A C 1
ATOM 816 O O . PRO A 1 113 ? 8.282 11.409 -8.776 1.00 94.50 113 PRO A O 1
ATOM 819 N N . ASP A 1 114 ? 7.060 10.400 -10.354 1.00 94.62 114 ASP A N 1
ATOM 820 C CA . ASP A 1 114 ? 6.876 11.613 -11.167 1.00 94.62 114 ASP A CA 1
ATOM 821 C C . ASP A 1 114 ? 6.054 12.697 -10.451 1.00 94.62 114 ASP A C 1
ATOM 823 O O . ASP A 1 114 ? 6.146 13.878 -10.788 1.00 94.62 114 ASP A O 1
ATOM 827 N N . ARG A 1 115 ? 5.219 12.304 -9.477 1.00 95.38 115 ARG A N 1
ATOM 828 C CA . ARG A 1 115 ? 4.372 13.232 -8.711 1.00 95.38 115 ARG A CA 1
ATOM 829 C C . ARG A 1 115 ? 4.874 13.476 -7.296 1.00 95.38 115 ARG A C 1
ATOM 831 O O . ARG A 1 115 ? 4.734 14.590 -6.801 1.00 95.38 115 ARG A O 1
ATOM 838 N N . LEU A 1 116 ? 5.428 12.453 -6.649 1.00 94.50 116 LEU A N 1
ATOM 839 C CA . LEU A 1 116 ? 5.917 12.527 -5.277 1.00 94.50 116 LEU A CA 1
ATOM 840 C C . LEU A 1 116 ? 7.270 11.818 -5.180 1.00 94.50 116 LEU A C 1
ATOM 842 O O . LEU A 1 116 ? 7.338 10.600 -5.120 1.00 94.50 116 LEU A O 1
ATOM 846 N N . ASN A 1 117 ? 8.355 12.589 -5.176 1.00 94.94 117 ASN A N 1
ATOM 847 C CA . ASN A 1 117 ? 9.717 12.082 -4.989 1.00 94.94 117 ASN A CA 1
ATOM 848 C C . ASN A 1 117 ? 10.562 13.139 -4.262 1.00 94.94 117 ASN A C 1
ATOM 850 O O . ASN A 1 117 ? 11.372 13.830 -4.883 1.00 94.94 117 ASN A O 1
ATOM 854 N N . PRO A 1 118 ? 10.356 13.321 -2.946 1.00 94.00 118 PRO A N 1
ATOM 855 C CA . PRO A 1 118 ? 11.010 14.392 -2.196 1.00 94.00 118 PRO A CA 1
ATOM 856 C C . PRO A 1 118 ? 12.526 14.187 -2.036 1.00 94.00 118 PRO A C 1
ATOM 858 O O . PRO A 1 118 ? 13.229 15.133 -1.691 1.00 94.00 118 PRO A O 1
ATOM 861 N N . VAL A 1 119 ? 13.038 12.979 -2.304 1.00 92.88 119 VAL A N 1
ATOM 862 C CA . VAL A 1 119 ? 14.471 12.636 -2.227 1.00 92.88 119 VAL A CA 1
ATOM 863 C C . VAL A 1 119 ? 15.188 12.693 -3.578 1.00 92.88 119 VAL A C 1
ATOM 865 O O . VAL A 1 119 ? 16.399 12.511 -3.623 1.00 92.88 119 VAL A O 1
ATOM 868 N N . GLY A 1 120 ? 14.474 12.954 -4.680 1.00 92.19 120 GLY A N 1
ATOM 869 C CA . GLY A 1 120 ? 15.078 13.069 -6.012 1.00 92.19 120 GLY A CA 1
ATOM 870 C C . GLY A 1 120 ? 15.763 11.785 -6.491 1.00 92.19 120 GLY A C 1
ATOM 871 O O . GLY A 1 120 ? 16.828 11.841 -7.099 1.00 92.19 120 GLY A O 1
ATOM 872 N N . ARG A 1 121 ? 15.191 10.612 -6.191 1.00 89.69 121 ARG A N 1
ATOM 873 C CA . ARG A 1 121 ? 15.761 9.320 -6.600 1.00 89.69 121 ARG A CA 1
ATOM 874 C C . ARG A 1 121 ? 15.533 9.081 -8.095 1.00 89.69 121 ARG A C 1
ATOM 876 O O . ARG A 1 121 ? 14.476 8.585 -8.473 1.00 89.69 121 ARG A O 1
ATOM 883 N N . ASP A 1 122 ? 16.530 9.389 -8.922 1.00 85.31 122 ASP A N 1
ATOM 884 C CA . ASP A 1 122 ? 16.457 9.274 -10.392 1.00 85.31 122 ASP A CA 1
ATOM 885 C C . ASP A 1 122 ? 16.149 7.852 -10.903 1.00 85.31 122 ASP A C 1
ATOM 887 O O . ASP A 1 122 ? 15.587 7.680 -11.981 1.00 85.31 122 ASP A O 1
ATOM 891 N N . GLY A 1 123 ? 16.525 6.817 -10.145 1.00 84.25 123 GLY A N 1
ATOM 892 C CA . GLY A 1 123 ? 16.299 5.412 -10.510 1.00 84.25 123 GLY A CA 1
ATOM 893 C C . GLY A 1 123 ? 14.929 4.851 -10.120 1.00 84.25 123 GLY A C 1
ATOM 894 O O . GLY A 1 123 ? 14.637 3.704 -10.461 1.00 84.25 123 GLY A O 1
ATOM 895 N N . ALA A 1 124 ? 14.104 5.620 -9.402 1.00 90.00 124 ALA A N 1
ATOM 896 C CA . ALA A 1 124 ? 12.804 5.152 -8.943 1.00 90.00 124 ALA A CA 1
ATOM 897 C C . ALA A 1 124 ? 11.818 5.064 -10.112 1.00 90.00 124 ALA A C 1
ATOM 899 O O . ALA A 1 124 ? 11.554 6.051 -10.793 1.00 90.00 124 ALA A O 1
ATOM 900 N N . ILE A 1 125 ? 11.233 3.886 -10.308 1.00 89.38 125 ILE A N 1
ATOM 901 C CA . ILE A 1 125 ? 10.181 3.638 -11.304 1.00 89.38 125 ILE A CA 1
ATOM 902 C C . ILE A 1 125 ? 8.807 3.435 -10.656 1.00 89.38 125 ILE A C 1
ATOM 904 O O . ILE A 1 125 ? 7.793 3.412 -11.348 1.00 89.38 125 ILE A O 1
ATOM 908 N N . THR A 1 126 ? 8.760 3.280 -9.332 1.00 92.94 126 THR A N 1
ATOM 909 C CA . THR A 1 126 ? 7.526 3.156 -8.555 1.00 92.94 126 THR A CA 1
ATOM 910 C C . THR A 1 126 ? 7.647 3.851 -7.194 1.00 92.94 126 THR A C 1
ATOM 912 O O . THR A 1 126 ? 8.730 4.283 -6.796 1.00 92.94 126 THR A O 1
ATOM 915 N N . GLY A 1 127 ? 6.510 4.019 -6.518 1.00 94.94 127 GLY A N 1
ATOM 916 C CA . GLY A 1 127 ? 6.415 4.586 -5.176 1.00 94.94 127 GLY A CA 1
ATOM 917 C C . GLY A 1 127 ? 6.966 3.663 -4.087 1.00 94.94 127 GLY A C 1
ATOM 918 O O . GLY A 1 127 ? 7.768 2.768 -4.344 1.00 94.94 127 GLY A O 1
ATOM 919 N N . ASP A 1 128 ? 6.527 3.883 -2.852 1.00 94.94 128 ASP A N 1
ATOM 920 C CA . ASP A 1 128 ? 6.980 3.121 -1.679 1.00 94.94 128 ASP A CA 1
ATOM 921 C C . ASP A 1 128 ? 6.409 1.692 -1.591 1.00 94.94 128 ASP A C 1
ATOM 923 O O . ASP A 1 128 ? 6.979 0.843 -0.906 1.00 94.94 128 ASP A O 1
ATOM 927 N N . GLY A 1 129 ? 5.312 1.398 -2.293 1.00 95.62 129 GLY A N 1
ATOM 928 C CA . GLY A 1 129 ? 4.626 0.107 -2.235 1.00 95.62 129 GLY A CA 1
ATOM 929 C C . GLY A 1 129 ? 3.931 -0.176 -0.898 1.00 95.62 129 GLY A C 1
ATOM 930 O O . GLY A 1 129 ? 3.711 -1.344 -0.581 1.00 95.62 129 GLY A O 1
ATOM 931 N N . LEU A 1 130 ? 3.645 0.859 -0.100 1.00 97.50 130 LEU A N 1
ATOM 932 C CA . LEU A 1 130 ? 2.989 0.764 1.203 1.00 97.50 130 LEU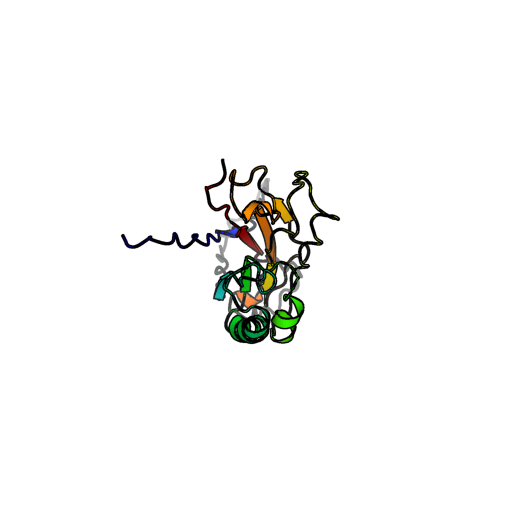 A CA 1
ATOM 933 C C . LEU A 1 130 ? 1.521 1.197 1.104 1.00 97.50 130 LEU A C 1
ATOM 935 O O . LEU A 1 130 ? 1.235 2.337 0.721 1.00 97.50 130 LEU A O 1
ATOM 939 N N . ASN A 1 131 ? 0.605 0.306 1.499 1.00 97.94 131 ASN A N 1
ATOM 940 C CA . ASN A 1 131 ? -0.831 0.587 1.601 1.00 97.94 131 ASN A CA 1
ATOM 941 C C . ASN A 1 131 ? -1.443 -0.005 2.875 1.00 97.94 131 ASN A C 1
ATOM 943 O O . ASN A 1 131 ? -0.883 -0.918 3.487 1.00 97.94 131 ASN A O 1
ATOM 947 N N . VAL A 1 132 ? -2.603 0.535 3.248 1.00 98.00 132 VAL A N 1
ATOM 948 C CA . VAL A 1 132 ? -3.419 0.098 4.381 1.00 98.00 132 VAL A CA 1
ATOM 949 C C . VAL A 1 132 ? -4.824 -0.239 3.888 1.00 98.00 132 VAL A C 1
ATOM 951 O O . VAL A 1 132 ? -5.404 0.513 3.100 1.00 98.00 132 VAL A O 1
ATOM 954 N N . LEU A 1 133 ? -5.348 -1.373 4.344 1.00 98.31 133 LEU A N 1
ATOM 955 C CA . LEU A 1 133 ? -6.752 -1.758 4.246 1.00 98.31 133 LEU A CA 1
ATOM 956 C C . LEU A 1 133 ? -7.263 -1.954 5.675 1.00 98.31 133 LEU A C 1
ATOM 958 O O . LEU A 1 133 ? -6.548 -2.532 6.493 1.00 98.31 133 LEU A O 1
ATOM 962 N N . SER A 1 134 ? -8.435 -1.426 6.000 1.00 97.19 134 SER A N 1
ATOM 963 C CA . SER A 1 134 ? -8.927 -1.396 7.375 1.00 97.19 134 SER A CA 1
ATOM 964 C C . SER A 1 134 ? -10.450 -1.430 7.424 1.00 97.19 134 SER A C 1
ATOM 966 O O . SER A 1 134 ? -11.117 -0.756 6.639 1.00 97.19 134 SER A O 1
ATOM 968 N N . ASP A 1 135 ? -10.987 -2.165 8.393 1.00 96.00 135 ASP A N 1
ATOM 969 C CA . ASP A 1 135 ? -12.401 -2.099 8.783 1.00 96.00 135 ASP A CA 1
ATOM 970 C C . ASP A 1 135 ? -12.691 -0.905 9.709 1.00 96.00 135 ASP A C 1
ATOM 972 O O . ASP A 1 135 ? -13.841 -0.529 9.925 1.00 96.00 135 ASP A O 1
ATOM 976 N N . PHE A 1 136 ? -11.641 -0.271 10.234 1.00 94.31 136 PHE A N 1
ATOM 977 C CA . PHE A 1 136 ? -11.714 0.937 11.054 1.00 94.31 136 PHE A CA 1
ATOM 978 C C . PHE A 1 136 ? -11.359 2.190 10.242 1.00 94.31 136 PHE A C 1
ATOM 980 O O . PHE A 1 136 ? -10.472 2.104 9.380 1.00 94.31 136 PHE A O 1
ATOM 987 N N . PRO A 1 137 ? -11.965 3.359 10.534 1.00 94.75 137 PRO A N 1
ATOM 988 C CA . PRO A 1 137 ? -11.601 4.614 9.890 1.00 94.75 137 PRO A CA 1
ATOM 989 C C . PRO A 1 137 ? -10.103 4.907 9.993 1.00 94.75 137 PRO A C 1
ATOM 991 O O . PRO A 1 137 ? -9.515 4.823 11.072 1.00 94.75 137 PRO A O 1
ATOM 994 N N . ILE A 1 138 ? -9.503 5.285 8.866 1.00 94.62 138 ILE A N 1
ATOM 995 C CA . ILE A 1 138 ? -8.111 5.736 8.772 1.00 94.62 138 ILE A CA 1
ATOM 996 C C . ILE A 1 138 ? -8.024 7.037 7.978 1.00 94.62 138 ILE A C 1
ATOM 998 O O . ILE A 1 138 ? -8.861 7.300 7.107 1.00 94.62 138 ILE A O 1
ATOM 1002 N N . ASP A 1 139 ? -6.953 7.798 8.195 1.00 94.75 139 ASP A N 1
ATOM 1003 C CA . ASP A 1 139 ? -6.530 8.803 7.222 1.00 94.75 139 ASP A CA 1
ATOM 1004 C C . ASP A 1 139 ? -6.070 8.084 5.945 1.00 94.75 139 ASP A C 1
ATOM 1006 O O . ASP A 1 139 ? -5.073 7.353 5.938 1.00 94.75 139 ASP A O 1
ATOM 1010 N N . THR A 1 140 ? -6.824 8.251 4.854 1.00 95.62 140 THR A N 1
ATOM 1011 C CA . THR A 1 140 ? -6.567 7.531 3.596 1.00 95.62 140 THR A CA 1
ATOM 1012 C C . THR A 1 140 ? -5.326 8.042 2.869 1.00 95.62 140 THR A C 1
ATOM 1014 O O . THR A 1 140 ? -4.713 7.301 2.101 1.00 95.62 140 THR A O 1
ATOM 1017 N N . GLU A 1 141 ? -4.950 9.299 3.093 1.00 96.31 141 GLU A N 1
ATOM 1018 C CA . GLU A 1 141 ? -3.686 9.864 2.623 1.00 96.31 141 GLU A CA 1
ATOM 1019 C C . GLU A 1 141 ? -2.609 9.586 3.671 1.00 96.31 141 GLU A C 1
ATOM 1021 O O . GLU A 1 141 ? -2.624 10.166 4.752 1.00 96.31 141 GLU A O 1
ATOM 1026 N N . LEU A 1 142 ? -1.694 8.666 3.361 1.00 96.44 142 LEU A N 1
ATOM 1027 C CA . LEU A 1 142 ? -0.647 8.268 4.301 1.00 96.44 142 LEU A CA 1
ATOM 1028 C C . LEU A 1 142 ? 0.457 9.329 4.381 1.00 96.44 142 LEU A C 1
ATOM 1030 O O . LEU A 1 142 ? 0.904 9.849 3.353 1.00 96.44 142 LEU A O 1
ATOM 1034 N N . ASP 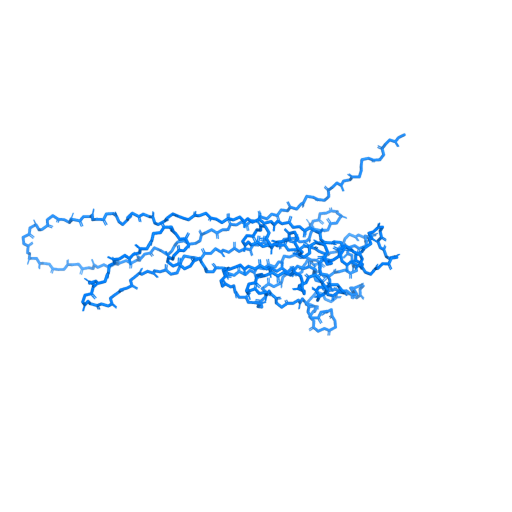A 1 143 ? 0.987 9.542 5.582 1.00 96.06 143 ASP A N 1
ATOM 1035 C CA . ASP A 1 143 ? 2.216 10.302 5.794 1.00 96.06 143 ASP A CA 1
ATOM 1036 C C . ASP A 1 143 ? 3.414 9.438 5.395 1.00 96.06 143 ASP A C 1
ATOM 1038 O O . ASP A 1 143 ? 3.784 8.482 6.080 1.00 96.06 143 ASP A O 1
ATOM 1042 N N . ARG A 1 144 ? 4.008 9.751 4.241 1.00 95.62 144 ARG A N 1
ATOM 1043 C CA . ARG A 1 144 ? 5.047 8.935 3.599 1.00 95.62 144 ARG A CA 1
ATOM 1044 C C . ARG A 1 144 ? 6.410 9.596 3.729 1.00 95.62 144 ARG A C 1
ATOM 1046 O O . ARG A 1 144 ? 6.596 10.747 3.331 1.00 95.62 144 ARG A O 1
ATOM 1053 N N . VAL A 1 145 ? 7.387 8.844 4.224 1.00 93.69 145 VAL A N 1
ATOM 1054 C CA . VAL A 1 145 ? 8.770 9.305 4.362 1.00 93.69 145 VAL A CA 1
ATOM 1055 C C . VAL A 1 145 ? 9.701 8.296 3.696 1.00 93.69 145 VAL A C 1
ATOM 1057 O O . VAL A 1 145 ? 9.908 7.205 4.234 1.00 93.69 145 VAL A O 1
ATOM 1060 N N . PRO A 1 146 ? 10.268 8.629 2.524 1.00 92.50 146 PRO A N 1
ATOM 1061 C CA . PRO A 1 146 ? 11.207 7.746 1.852 1.00 92.50 146 PRO A CA 1
ATOM 1062 C C . PRO A 1 146 ? 12.563 7.739 2.560 1.00 92.50 146 PRO A C 1
ATOM 1064 O O . PRO A 1 146 ? 12.994 8.739 3.141 1.00 92.50 146 PRO A O 1
ATOM 1067 N N . TRP A 1 147 ? 13.284 6.629 2.436 1.00 90.50 147 TRP A N 1
ATOM 1068 C CA . TRP A 1 147 ? 14.700 6.576 2.773 1.00 90.50 147 TRP A CA 1
ATOM 1069 C C . TRP A 1 147 ? 15.491 7.508 1.854 1.00 90.50 147 TRP A C 1
ATOM 1071 O O . TRP A 1 147 ? 15.229 7.594 0.649 1.00 90.50 147 TRP A O 1
ATOM 1081 N N . THR A 1 148 ? 16.488 8.187 2.418 1.00 88.31 148 THR A N 1
ATOM 1082 C CA . THR A 1 148 ? 17.371 9.101 1.677 1.00 88.31 148 THR A CA 1
ATOM 1083 C C . THR A 1 148 ? 18.315 8.354 0.740 1.00 88.31 148 THR A C 1
ATOM 1085 O O . THR A 1 148 ? 18.603 8.837 -0.351 1.00 88.31 148 THR A O 1
ATOM 1088 N N . ASN A 1 149 ? 18.747 7.157 1.137 1.00 82.38 149 ASN A N 1
ATOM 1089 C CA . ASN A 1 149 ? 19.661 6.305 0.381 1.00 82.38 149 ASN A CA 1
ATOM 1090 C C . ASN A 1 149 ? 18.962 5.003 -0.041 1.00 82.38 149 ASN A C 1
ATOM 1092 O O . ASN A 1 149 ? 17.901 4.661 0.471 1.00 82.38 149 ASN A O 1
ATOM 1096 N N . CYS A 1 150 ? 19.518 4.307 -1.030 1.00 81.38 150 CYS A N 1
ATOM 1097 C CA . CYS A 1 150 ? 19.246 2.887 -1.295 1.00 81.38 150 CYS A CA 1
ATOM 1098 C C . CYS A 1 150 ? 20.595 2.171 -1.388 1.00 81.38 150 CYS A C 1
ATOM 1100 O O . CYS A 1 150 ? 21.616 2.826 -1.604 1.00 81.38 150 CYS A O 1
ATOM 1102 N N . GLY A 1 151 ? 20.620 0.848 -1.240 1.00 70.06 151 GLY A N 1
ATOM 1103 C CA . GLY A 1 151 ? 21.865 0.087 -1.368 1.00 70.06 151 GLY A CA 1
ATOM 1104 C C . GLY A 1 151 ? 22.503 0.206 -2.765 1.00 70.06 151 GLY A C 1
ATOM 1105 O O . GLY A 1 151 ? 21.808 0.146 -3.775 1.00 70.06 151 GLY A O 1
ATOM 1106 N N . ASP A 1 152 ? 23.839 0.283 -2.831 1.00 61.84 152 ASP A N 1
ATOM 1107 C CA . ASP A 1 152 ? 24.656 0.577 -4.034 1.00 61.84 152 ASP A CA 1
ATOM 1108 C C . ASP A 1 152 ? 24.441 -0.332 -5.269 1.00 61.84 152 ASP A C 1
ATOM 1110 O O . ASP A 1 152 ? 24.969 -0.064 -6.350 1.00 61.84 152 ASP A O 1
ATOM 1114 N N . ALA A 1 153 ? 23.709 -1.439 -5.135 1.00 56.38 153 ALA A N 1
ATOM 1115 C CA . ALA A 1 153 ? 23.482 -2.408 -6.209 1.00 56.38 153 ALA A CA 1
ATOM 1116 C C . ALA A 1 153 ? 22.105 -3.088 -6.151 1.00 56.38 153 ALA A C 1
ATOM 1118 O O . ALA A 1 153 ? 21.919 -4.139 -6.776 1.00 56.38 153 ALA A O 1
ATOM 1119 N N . SER A 1 154 ? 21.154 -2.568 -5.371 1.00 61.78 154 SER A N 1
ATOM 1120 C CA . SER A 1 154 ? 19.911 -3.291 -5.113 1.00 61.78 154 SER A CA 1
ATOM 1121 C C . SER A 1 154 ? 18.779 -2.868 -6.050 1.00 61.78 154 SER A C 1
ATOM 1123 O O . SER A 1 154 ? 18.651 -1.718 -6.468 1.00 61.78 154 SER A O 1
ATOM 1125 N N . ALA A 1 155 ? 17.899 -3.827 -6.350 1.00 72.38 155 ALA A N 1
ATOM 1126 C CA . ALA A 1 155 ? 16.600 -3.551 -6.962 1.00 72.38 155 ALA A CA 1
ATOM 1127 C C . ALA A 1 155 ? 15.731 -2.624 -6.088 1.00 72.38 155 ALA A C 1
ATOM 1129 O O . ALA A 1 155 ? 14.694 -2.159 -6.544 1.00 72.38 155 ALA A O 1
ATOM 1130 N N . ASP A 1 156 ? 16.147 -2.329 -4.855 1.00 76.69 156 ASP A N 1
ATOM 1131 C CA . ASP A 1 156 ? 15.417 -1.443 -3.958 1.00 76.69 156 ASP A CA 1
ATOM 1132 C C . ASP A 1 156 ? 15.446 0.010 -4.428 1.00 76.69 156 ASP A C 1
ATOM 1134 O O . ASP A 1 156 ? 14.464 0.720 -4.241 1.00 76.69 156 ASP A O 1
ATOM 1138 N N . CYS A 1 157 ? 16.497 0.423 -5.150 1.00 84.62 157 CYS A N 1
ATOM 1139 C CA . CYS A 1 157 ? 16.569 1.750 -5.762 1.00 84.62 157 CYS A CA 1
ATOM 1140 C C . CYS A 1 157 ? 15.478 2.001 -6.821 1.00 84.62 157 CYS A C 1
ATOM 1142 O O . CYS A 1 157 ? 15.293 3.145 -7.237 1.00 84.62 157 CYS A O 1
ATOM 1144 N N . LEU A 1 158 ? 14.776 0.952 -7.271 1.00 86.25 158 LEU A N 1
ATOM 1145 C CA . LEU A 1 158 ? 13.658 1.047 -8.213 1.00 86.25 158 LEU A CA 1
ATOM 1146 C C . LEU A 1 158 ? 12.373 1.571 -7.555 1.00 86.25 158 LEU A C 1
ATOM 1148 O O . LEU A 1 158 ? 11.440 1.941 -8.268 1.00 86.25 158 LEU A O 1
ATOM 1152 N N . ALA A 1 159 ? 12.317 1.616 -6.225 1.00 90.12 159 ALA A N 1
ATOM 1153 C CA . ALA A 1 159 ? 11.168 2.065 -5.454 1.00 90.12 159 ALA A CA 1
ATOM 1154 C C . ALA A 1 159 ? 11.552 3.207 -4.502 1.00 90.12 159 ALA A C 1
ATOM 1156 O O . ALA A 1 159 ? 12.700 3.343 -4.077 1.00 90.12 159 ALA A O 1
ATOM 1157 N N . LEU A 1 160 ? 10.571 4.022 -4.123 1.00 93.69 160 LEU A N 1
ATOM 1158 C CA . LEU A 1 160 ? 10.726 5.042 -3.083 1.00 93.69 160 LEU A CA 1
ATOM 1159 C C . LEU A 1 160 ? 10.477 4.443 -1.696 1.00 93.69 160 LEU A C 1
ATOM 1161 O O . LEU A 1 160 ? 9.621 4.923 -0.961 1.00 93.69 160 LEU A O 1
ATOM 1165 N N . LYS A 1 161 ? 11.184 3.361 -1.348 1.00 92.06 161 LYS A N 1
ATOM 1166 C CA . LYS A 1 161 ? 10.996 2.673 -0.063 1.00 92.06 161 LYS A CA 1
ATOM 1167 C C . LYS A 1 161 ? 11.182 3.625 1.118 1.00 92.06 161 LYS A C 1
ATOM 1169 O O . LYS A 1 161 ? 11.910 4.613 1.029 1.00 92.06 161 LYS A O 1
ATOM 1174 N N . GLY A 1 162 ? 10.533 3.303 2.229 1.00 92.44 162 GLY A N 1
ATOM 1175 C CA . GLY A 1 162 ? 10.443 4.193 3.374 1.00 92.44 162 GLY A CA 1
ATOM 1176 C C . GLY A 1 162 ? 9.538 3.640 4.460 1.00 92.44 162 GLY A C 1
ATOM 1177 O O . GLY A 1 162 ? 9.359 2.423 4.585 1.00 92.44 162 GLY A O 1
ATOM 1178 N N . PHE A 1 163 ? 8.924 4.557 5.197 1.00 92.44 163 PHE A N 1
ATOM 1179 C CA . PHE A 1 163 ? 7.790 4.271 6.062 1.00 92.44 163 PHE A CA 1
ATOM 1180 C C . PHE A 1 163 ? 6.560 5.078 5.649 1.00 92.44 163 PHE A C 1
ATOM 1182 O O . PHE A 1 163 ? 6.672 6.161 5.072 1.00 92.44 163 PHE A O 1
ATOM 1189 N N . ALA A 1 164 ? 5.391 4.526 5.954 1.00 94.75 164 ALA A N 1
ATOM 1190 C CA . ALA A 1 164 ? 4.105 5.187 5.816 1.00 94.75 164 ALA A CA 1
ATOM 1191 C C . ALA A 1 164 ? 3.367 5.122 7.155 1.00 94.75 164 ALA A C 1
ATOM 1193 O O . ALA A 1 164 ? 3.376 4.073 7.812 1.00 94.75 164 ALA A O 1
ATOM 1194 N N . VAL A 1 165 ? 2.754 6.238 7.542 1.00 95.25 165 VAL A N 1
ATOM 1195 C CA . VAL A 1 165 ? 2.019 6.397 8.800 1.00 95.25 165 VAL A CA 1
ATOM 1196 C C . VAL A 1 165 ? 0.571 6.779 8.513 1.00 95.25 165 VAL A C 1
ATOM 1198 O O . VAL A 1 165 ? 0.293 7.532 7.580 1.00 95.25 165 VAL A O 1
ATOM 1201 N N . THR A 1 166 ? -0.353 6.245 9.308 1.00 95.25 166 THR A N 1
ATOM 1202 C CA . THR A 1 166 ? -1.744 6.710 9.377 1.00 95.25 166 THR A CA 1
ATOM 1203 C C . THR A 1 166 ? -2.277 6.570 10.795 1.00 95.25 166 THR A C 1
ATOM 1205 O O . THR A 1 166 ? -1.815 5.715 11.563 1.00 95.25 166 THR A O 1
ATOM 1208 N N . THR A 1 167 ? -3.253 7.408 11.132 1.00 93.06 167 THR A N 1
ATOM 1209 C CA . THR A 1 167 ? -4.019 7.293 12.369 1.00 93.06 167 THR A CA 1
ATOM 1210 C C . THR A 1 167 ? -5.276 6.484 12.092 1.00 93.06 167 THR A C 1
ATOM 1212 O O . THR A 1 167 ? -6.052 6.819 11.201 1.00 93.06 167 THR A O 1
ATOM 1215 N N . MET A 1 168 ? -5.476 5.426 12.870 1.00 92.62 168 MET A N 1
ATOM 1216 C CA . MET A 1 168 ? -6.681 4.607 12.861 1.00 92.62 168 MET A CA 1
ATOM 1217 C C . MET A 1 168 ? -7.549 4.943 14.071 1.00 92.62 168 MET A C 1
ATOM 1219 O O . MET A 1 168 ? -7.049 4.962 15.197 1.00 92.62 168 MET A O 1
ATOM 1223 N N . ASP A 1 169 ? -8.841 5.171 13.853 1.00 90.44 169 ASP A N 1
ATOM 1224 C CA . ASP A 1 169 ? -9.824 5.390 14.915 1.00 90.44 169 ASP A CA 1
ATOM 1225 C C . ASP A 1 169 ? -10.550 4.082 15.244 1.00 90.44 169 ASP A C 1
ATOM 1227 O O . ASP A 1 169 ? -11.257 3.522 14.412 1.00 90.44 169 ASP A O 1
ATOM 1231 N N . LEU A 1 170 ? -10.387 3.585 16.469 1.00 83.12 170 LEU A N 1
ATOM 1232 C CA . LEU A 1 170 ? -11.082 2.389 16.947 1.00 83.12 170 LEU A CA 1
ATOM 1233 C C . LEU A 1 170 ? -12.527 2.693 17.392 1.00 83.12 170 LEU A C 1
ATOM 1235 O O . LEU A 1 170 ? -13.307 1.774 17.635 1.00 83.12 170 LEU A O 1
ATOM 1239 N N . GLY A 1 171 ? -12.916 3.963 17.505 1.00 69.62 171 GLY A N 1
ATOM 1240 C CA . GLY A 1 171 ? -14.222 4.369 18.012 1.00 69.62 171 GLY A CA 1
ATOM 1241 C C . GLY A 1 171 ? -14.486 3.912 19.455 1.00 69.62 171 GLY A C 1
ATOM 1242 O O . GLY A 1 171 ? -13.668 3.261 20.111 1.00 69.62 171 GLY A O 1
ATOM 1243 N N . ALA A 1 172 ? -15.666 4.251 19.976 1.00 57.06 172 ALA A N 1
ATOM 1244 C CA . ALA A 1 172 ? -16.104 3.791 21.297 1.00 57.06 172 ALA A CA 1
ATOM 1245 C C . ALA A 1 172 ? -16.491 2.293 21.302 1.00 57.06 172 ALA A C 1
ATOM 1247 O O . ALA A 1 172 ? -16.377 1.627 22.333 1.00 57.06 172 ALA A O 1
ATOM 1248 N N . ASP A 1 173 ? -16.895 1.749 20.145 1.00 48.78 173 ASP A N 1
ATOM 1249 C CA . ASP A 1 173 ? -17.506 0.418 20.020 1.00 48.78 173 ASP A CA 1
ATOM 1250 C C . ASP A 1 173 ? -16.507 -0.726 19.765 1.00 48.78 173 ASP A C 1
ATOM 1252 O O . ASP A 1 173 ? -16.768 -1.857 20.191 1.00 48.78 173 ASP A O 1
ATOM 1256 N N . ALA A 1 174 ? -15.329 -0.479 19.165 1.00 50.53 174 ALA A N 1
ATOM 1257 C CA . ALA A 1 174 ? -14.304 -1.530 19.031 1.00 50.53 174 ALA A CA 1
ATOM 1258 C C . ALA A 1 174 ? -13.740 -1.970 20.390 1.00 50.53 174 ALA A C 1
ATOM 1260 O O . ALA A 1 174 ? -13.082 -3.003 20.496 1.00 50.53 174 ALA A O 1
ATOM 1261 N N . ALA A 1 175 ? -14.041 -1.219 21.451 1.00 43.84 175 ALA A N 1
ATOM 1262 C CA . ALA A 1 175 ? -13.679 -1.528 22.819 1.00 43.84 175 ALA A CA 1
ATOM 1263 C C . ALA A 1 175 ? -14.660 -2.484 23.539 1.00 43.84 175 ALA A C 1
ATOM 1265 O O . ALA A 1 175 ? -14.614 -2.612 24.767 1.00 43.84 175 ALA A O 1
ATOM 1266 N N . GLY A 1 176 ? -15.519 -3.182 22.784 1.00 40.41 176 GLY A N 1
ATOM 1267 C CA . GLY A 1 176 ? -16.204 -4.393 23.240 1.00 40.41 176 GLY A CA 1
ATOM 1268 C C . GLY A 1 176 ? -17.329 -4.182 24.255 1.00 40.41 176 GLY A C 1
ATOM 1269 O O . GLY A 1 176 ? -17.683 -5.117 24.976 1.00 40.41 176 GLY A O 1
ATOM 1270 N N . GLY A 1 177 ? -17.918 -2.991 24.327 1.00 38.34 177 GLY A N 1
ATOM 1271 C CA . GLY A 1 177 ? -19.045 -2.730 25.214 1.00 38.34 177 GLY A CA 1
ATOM 1272 C C . GLY A 1 177 ? -19.984 -1.704 24.618 1.00 38.34 177 GLY A C 1
ATOM 1273 O O . GLY A 1 177 ? -19.632 -0.536 24.544 1.00 38.34 177 GLY A O 1
ATOM 1274 N N . ALA A 1 178 ? -21.195 -2.129 24.257 1.00 36.91 178 ALA A N 1
ATOM 1275 C CA . ALA A 1 178 ? -22.298 -1.204 24.057 1.00 36.91 178 ALA A CA 1
ATOM 1276 C C . ALA A 1 178 ? -22.440 -0.354 25.329 1.00 36.91 178 ALA A C 1
ATOM 1278 O O . ALA A 1 178 ? -22.873 -0.861 26.370 1.00 36.91 178 ALA A O 1
ATOM 1279 N N . SER A 1 179 ? -22.061 0.922 25.258 1.00 40.75 179 SER A N 1
ATOM 1280 C CA . SER A 1 179 ? -22.473 1.889 26.265 1.00 40.75 179 SER A CA 1
ATOM 1281 C C . SER A 1 179 ? -23.977 2.074 26.114 1.00 40.75 179 SER A C 1
ATOM 1283 O O . SER A 1 179 ? -24.462 2.794 25.247 1.00 40.75 179 SER A O 1
ATOM 1285 N N . THR A 1 180 ? -24.754 1.377 26.938 1.00 39.34 180 THR A N 1
ATOM 1286 C CA . THR A 1 180 ? -26.130 1.784 27.216 1.00 39.34 180 THR A CA 1
ATOM 1287 C C . THR A 1 180 ? -26.112 2.823 28.335 1.00 39.34 180 THR A C 1
ATOM 1289 O O . THR A 1 180 ? -26.685 2.589 29.397 1.00 39.34 180 THR A O 1
ATOM 1292 N N . ASP A 1 181 ? -25.462 3.965 28.131 1.00 40.94 181 ASP A N 1
ATOM 1293 C CA . ASP A 1 181 ? -25.686 5.167 28.935 1.00 40.94 181 ASP A CA 1
ATOM 1294 C C . ASP A 1 181 ? -26.613 6.125 28.179 1.00 40.94 181 ASP A C 1
ATOM 1296 O O . ASP A 1 181 ? -26.370 7.311 28.004 1.00 40.94 181 ASP A O 1
ATOM 1300 N N . GLY A 1 182 ? -27.777 5.610 27.782 1.00 43.59 182 GLY A N 1
ATOM 1301 C CA . GLY A 1 182 ? -28.881 6.418 27.261 1.00 43.59 182 GLY A CA 1
ATOM 1302 C C . GLY A 1 182 ? -29.497 7.382 28.287 1.00 43.59 182 GLY A C 1
ATOM 1303 O O . GLY A 1 182 ? -30.710 7.580 28.257 1.00 43.59 182 GLY A O 1
ATOM 1304 N N . ASN A 1 183 ? -28.721 7.937 29.224 1.00 44.12 183 ASN A N 1
ATOM 1305 C CA . ASN A 1 183 ? -29.174 8.958 30.156 1.00 44.12 183 ASN A CA 1
ATOM 1306 C C . ASN A 1 183 ? -28.015 9.785 30.754 1.00 44.12 183 ASN A C 1
ATOM 1308 O O . ASN A 1 183 ? -27.907 9.876 31.977 1.00 44.12 183 ASN A O 1
ATOM 1312 N N . ASP A 1 184 ? -27.183 10.408 29.915 1.00 48.25 184 ASP A N 1
ATOM 1313 C CA . ASP A 1 184 ? -26.462 11.622 30.315 1.00 48.25 184 ASP A CA 1
ATOM 1314 C C . ASP A 1 184 ? -27.244 12.872 29.850 1.00 48.25 184 ASP A C 1
ATOM 1316 O O . ASP A 1 184 ? -27.307 13.168 28.655 1.00 48.25 184 ASP A O 1
ATOM 1320 N N . PRO A 1 185 ? -27.901 13.608 30.766 1.00 47.41 185 PRO A N 1
ATOM 1321 C CA . PRO A 1 185 ? -28.638 14.822 30.429 1.00 47.41 185 PRO A CA 1
ATOM 1322 C C . PRO A 1 185 ? -27.737 16.041 30.165 1.00 47.41 185 PRO A C 1
ATOM 1324 O O . PRO A 1 185 ? -28.278 17.097 29.828 1.00 47.41 185 PRO A O 1
ATOM 1327 N N . ASN A 1 186 ? -26.412 15.933 30.332 1.00 51.66 186 ASN A N 1
ATOM 1328 C CA . ASN A 1 186 ? -25.483 17.049 30.146 1.00 51.66 186 ASN A CA 1
ATOM 1329 C C . ASN A 1 186 ? -24.739 17.030 28.805 1.00 51.66 186 ASN A C 1
ATOM 1331 O O . ASN A 1 186 ? -24.206 18.070 28.421 1.00 51.66 186 ASN A O 1
ATOM 1335 N N . GLY A 1 187 ? -24.775 15.923 28.058 1.00 41.34 187 GLY A N 1
ATOM 1336 C CA . GLY A 1 187 ? -24.187 15.836 26.724 1.00 41.34 187 GLY A CA 1
ATOM 1337 C C . GLY A 1 187 ? -22.691 16.137 26.721 1.00 41.34 187 GLY A C 1
ATOM 1338 O O . GLY A 1 187 ? -22.203 16.728 25.757 1.00 41.34 187 GLY A O 1
ATOM 1339 N N . ASP A 1 188 ? -21.987 15.798 27.802 1.00 49.53 188 ASP A N 1
ATOM 1340 C CA . ASP A 1 188 ? -20.547 16.021 27.911 1.00 49.53 188 ASP A CA 1
ATOM 1341 C C . ASP A 1 188 ? -19.716 14.871 27.341 1.00 49.53 188 ASP A C 1
ATOM 1343 O O . ASP A 1 188 ? -18.533 15.102 27.117 1.00 49.53 188 ASP A O 1
ATOM 1347 N N . GLY A 1 189 ? -20.348 13.733 26.999 1.00 43.12 189 GLY A N 1
ATOM 1348 C CA . GLY A 1 189 ? -19.902 12.724 26.025 1.00 43.12 189 GLY A CA 1
ATOM 1349 C C . GLY A 1 189 ? -18.397 12.712 25.769 1.00 43.12 189 GLY A C 1
ATOM 1350 O O . GLY A 1 189 ? -17.950 12.939 24.645 1.00 43.12 189 GLY A O 1
ATOM 1351 N N . ASP A 1 190 ? -17.620 12.468 26.818 1.00 44.88 190 ASP A N 1
ATOM 1352 C CA . ASP A 1 190 ? -16.160 12.519 26.844 1.00 44.88 190 ASP A CA 1
ATOM 1353 C C . ASP A 1 190 ? -15.538 11.211 26.339 1.00 44.88 190 ASP A C 1
ATOM 1355 O O . ASP A 1 190 ? -14.406 10.864 26.682 1.00 44.88 190 ASP A O 1
ATOM 1359 N N . GLY A 1 191 ? -16.266 10.492 25.477 1.00 46.59 191 GLY A N 1
ATOM 1360 C CA . GLY A 1 191 ? -15.784 9.336 24.733 1.00 46.59 191 GLY A CA 1
ATOM 1361 C C . GLY A 1 191 ? -14.712 9.763 23.736 1.00 46.59 191 GLY A C 1
ATOM 1362 O O . GLY A 1 191 ? -14.961 9.817 22.535 1.00 46.59 191 GLY A O 1
ATOM 1363 N N . GLY A 1 192 ? -13.530 10.124 24.235 1.00 50.50 192 GLY A N 1
ATOM 1364 C CA . GLY A 1 192 ? -12.377 10.464 23.421 1.00 50.50 192 GLY A CA 1
ATOM 1365 C C . GLY A 1 192 ? -12.098 9.332 22.439 1.00 50.50 192 GLY A C 1
ATOM 1366 O O . GLY A 1 192 ? -12.054 8.166 22.835 1.00 50.50 192 GLY A O 1
ATOM 1367 N N . ALA A 1 193 ? -11.934 9.679 21.162 1.00 60.19 193 ALA A N 1
ATOM 1368 C CA . ALA A 1 193 ? -11.590 8.723 20.119 1.00 60.19 193 ALA A CA 1
ATOM 1369 C C . ALA A 1 193 ? -10.336 7.938 20.535 1.00 60.19 193 ALA A C 1
ATOM 1371 O O . ALA A 1 193 ? -9.275 8.522 20.787 1.00 60.19 193 ALA A O 1
ATOM 1372 N N . LEU A 1 194 ? -10.466 6.615 20.653 1.00 73.50 194 LEU A N 1
ATOM 1373 C CA . LEU A 1 194 ? -9.332 5.738 20.901 1.00 73.50 194 LEU A CA 1
ATOM 1374 C C . LEU A 1 194 ? -8.597 5.557 19.577 1.00 73.50 194 LEU A C 1
ATOM 1376 O O . LEU A 1 194 ? -9.077 4.855 18.692 1.00 73.50 194 LEU A O 1
ATOM 1380 N N . THR A 1 195 ? -7.427 6.174 19.453 1.00 80.94 195 THR A N 1
ATOM 1381 C CA . THR A 1 195 ? -6.653 6.146 18.210 1.00 80.94 195 THR A CA 1
ATOM 1382 C C . THR A 1 195 ? -5.404 5.278 18.321 1.00 80.94 195 THR A C 1
ATOM 1384 O O . THR A 1 195 ? -4.777 5.150 19.381 1.00 80.94 195 THR A O 1
ATOM 1387 N N . VAL A 1 196 ? -5.045 4.661 17.198 1.00 83.69 196 VAL A N 1
ATOM 1388 C CA . VAL A 1 196 ? -3.844 3.845 17.022 1.00 83.69 196 VAL A CA 1
ATOM 1389 C C . VAL A 1 196 ? -3.047 4.387 15.842 1.00 83.69 196 VAL A C 1
ATOM 1391 O O . VAL A 1 196 ? -3.562 4.493 14.734 1.00 83.69 196 VAL A O 1
ATOM 1394 N N . GLU A 1 197 ? -1.775 4.692 16.070 1.00 87.94 197 GLU A N 1
ATOM 1395 C CA . GLU A 1 197 ? -0.829 5.042 15.014 1.00 87.94 197 GLU A CA 1
ATOM 1396 C C . GLU A 1 197 ? -0.254 3.754 14.412 1.00 87.94 197 GLU A C 1
ATOM 1398 O O . GLU A 1 197 ? 0.356 2.928 15.109 1.00 87.94 197 GLU A O 1
ATOM 1403 N N . LEU A 1 198 ? -0.473 3.573 13.110 1.00 86.62 198 LEU A N 1
ATOM 1404 C CA . LEU A 1 198 ? 0.029 2.441 12.341 1.00 86.62 198 LEU A CA 1
ATOM 1405 C C . LEU A 1 198 ? 1.256 2.879 11.546 1.00 86.62 198 LEU A C 1
ATOM 1407 O O . LEU A 1 198 ? 1.156 3.751 10.686 1.00 86.62 198 LEU A O 1
ATOM 1411 N N . ILE A 1 199 ? 2.401 2.239 11.800 1.00 88.62 199 ILE A N 1
ATOM 1412 C CA . ILE A 1 199 ? 3.658 2.522 11.098 1.00 88.62 199 ILE A CA 1
ATOM 1413 C C . ILE A 1 199 ? 4.068 1.279 10.300 1.00 88.62 199 ILE A C 1
ATOM 1415 O O . ILE A 1 199 ? 4.459 0.254 10.871 1.00 88.62 199 ILE A O 1
ATOM 1419 N N . SER A 1 200 ? 3.991 1.379 8.971 1.00 88.88 200 SER A N 1
ATOM 1420 C CA . SER A 1 200 ? 4.392 0.327 8.026 1.00 88.88 200 SER A CA 1
ATOM 1421 C C . SER A 1 200 ? 5.746 0.659 7.404 1.00 88.88 200 SER A C 1
ATOM 1423 O O . SER A 1 200 ? 5.979 1.803 7.017 1.00 88.88 200 SER A O 1
ATOM 1425 N N . LEU A 1 201 ? 6.644 -0.326 7.303 1.00 88.75 201 LEU A N 1
ATOM 1426 C CA . LEU A 1 201 ? 8.006 -0.136 6.799 1.00 88.75 201 LEU A CA 1
ATOM 1427 C C . LEU A 1 201 ? 8.286 -1.010 5.576 1.00 88.75 201 LEU A C 1
ATOM 1429 O O . LEU A 1 201 ? 8.063 -2.222 5.592 1.00 88.75 201 LEU A O 1
ATOM 1433 N N . HIS A 1 202 ? 8.893 -0.407 4.556 1.00 84.38 202 HIS A N 1
ATOM 1434 C CA . HIS A 1 202 ? 9.500 -1.115 3.437 1.00 84.38 202 HIS A CA 1
ATOM 1435 C C . HIS A 1 202 ? 11.022 -1.016 3.547 1.00 84.38 202 HIS A C 1
ATOM 1437 O O . HIS A 1 202 ? 11.610 0.030 3.288 1.00 84.38 202 HIS A O 1
ATOM 1443 N N . LEU A 1 203 ? 11.675 -2.105 3.949 1.00 80.44 203 LEU A N 1
ATOM 1444 C CA . LEU A 1 203 ? 13.120 -2.103 4.182 1.00 80.44 203 LEU A CA 1
ATOM 1445 C C . LEU A 1 203 ? 13.944 -2.176 2.885 1.00 80.44 203 LEU A C 1
ATOM 1447 O O . LEU A 1 203 ? 13.564 -2.823 1.904 1.00 80.44 203 LEU A O 1
ATOM 1451 N N . GLU A 1 204 ? 15.122 -1.559 2.934 1.00 72.75 204 GLU A N 1
ATOM 1452 C CA . GLU A 1 204 ? 16.214 -1.715 1.970 1.00 72.75 204 GLU A CA 1
ATOM 1453 C C . GLU A 1 204 ? 16.975 -3.028 2.230 1.00 72.75 204 GLU A C 1
ATOM 1455 O O . GLU A 1 204 ? 17.289 -3.374 3.377 1.00 72.75 204 GLU A O 1
ATOM 1460 N N . ALA A 1 205 ? 17.329 -3.763 1.175 1.00 58.66 205 ALA A N 1
ATOM 1461 C CA . ALA A 1 205 ? 18.252 -4.886 1.251 1.00 58.66 205 ALA A CA 1
ATOM 1462 C C . ALA A 1 205 ? 19.677 -4.348 1.458 1.00 58.66 205 ALA A C 1
ATOM 1464 O O . ALA A 1 205 ? 20.435 -4.119 0.519 1.00 58.66 205 ALA A O 1
ATOM 1465 N N . GLY A 1 206 ? 20.037 -4.140 2.722 1.00 56.88 206 GLY A N 1
ATOM 1466 C CA . GLY A 1 206 ? 21.321 -3.556 3.121 1.00 56.88 206 GLY A CA 1
ATOM 1467 C C . GLY A 1 206 ? 21.263 -2.815 4.452 1.00 56.88 206 GLY A C 1
ATOM 1468 O O . GLY A 1 206 ? 22.300 -2.646 5.085 1.00 56.88 206 GLY A O 1
ATOM 1469 N N . GLY A 1 207 ? 20.055 -2.477 4.915 1.00 54.81 207 GLY A N 1
ATOM 1470 C CA . GLY A 1 207 ? 19.853 -1.604 6.066 1.00 54.81 207 GLY A CA 1
ATOM 1471 C C . GLY A 1 207 ? 19.676 -0.147 5.645 1.00 54.81 207 GLY A C 1
ATOM 1472 O O . GLY A 1 207 ? 19.892 0.213 4.490 1.00 54.81 207 GLY A O 1
ATOM 1473 N N . VAL A 1 208 ? 19.219 0.662 6.594 1.00 52.44 208 VAL A N 1
ATOM 1474 C CA . VAL A 1 208 ? 19.164 2.121 6.489 1.00 52.44 208 VAL A CA 1
ATOM 1475 C C . VAL A 1 208 ? 20.378 2.660 7.246 1.00 52.44 208 VAL A C 1
ATOM 1477 O O . VAL A 1 208 ? 20.582 2.267 8.396 1.00 52.44 208 VAL A O 1
ATOM 1480 N N . ASP A 1 209 ? 21.204 3.472 6.589 1.00 49.12 209 ASP A N 1
ATOM 1481 C CA . ASP A 1 209 ? 22.294 4.211 7.245 1.00 49.12 209 ASP A CA 1
ATOM 1482 C C . ASP A 1 209 ? 21.758 5.473 7.936 1.00 49.12 209 ASP A C 1
ATOM 1484 O O . ASP A 1 209 ? 20.932 6.182 7.309 1.00 49.12 209 ASP A O 1
#

Foldseek 3Di:
DDDPDPPDDWDKDKDWDDDDDPPPDDDDDDDDDPDPPPPPPDPQAFDFFEEEEELLPDDPPVDPDDSVVCLLVQLQVPQVGQKYKYFQQFPNCVCSNVVNHDFPAKADHDPFCVVDPPLPLVLAGTEQRIIMGHNFDKDNHWDWDFANDADPDDPPSNYSWGKTKMKTFCFPPSSPDDPPPPDDPVPPPPRPTGIMIIIGGDAHPPGGD

Secondary structure (DSSP, 8-state):
-------PPP-EEEEEEPP---------S--------------------EEEEE---SPBTTBS--HHHHHHHHHHHHTTSSEEEEES--SSSHHHHHTT---SEEPPPP--TTT--TT--TT--B----EEEESS-B-SS-EEEE-S---TT-GGGGB--EEEEEEEE-TTTTTS-----TT-TT--------EEEEEEE---TT---

Sequence (209 aa):
MRHLRALLPCLVLVGAGACSDGGGARSTAGGDPVAPSSTASAASRGSFSLLAYNVAGLPEGISKSNPEANAPLIGRFLNDYDVVLTQEDFGFYTDAMRAETDHEFLSVPHPGPDRLNPVGRDGAITGDGLNVLSDFPIDTELDRVPWTNCGDASADCLALKGFAVTTMDLGADAAGGASTDGNDPNGDGDGGALTVELISLHLEAGGVD

Radius of gyration: 22.66 Å; Cα contacts (8 Å, |Δi|>4): 372; chains: 1; bounding box: 56×53×69 Å

Nearest PDB structures (foldseek):
  7cv8-assembly1_A  TM=4.503E-01  e=4.817E+00  Arabidopsis thaliana
  7cv7-assembly1_A  TM=3.520E-01  e=4.528E+00  Arabidopsis thaliana

Solvent-accessible surface area (backbone atoms only — not comparable to full-atom values): 12798 Å² total; per-residue (Å²): 134,85,80,80,75,79,77,79,80,84,61,75,53,80,47,78,60,80,90,76,87,84,79,86,78,86,83,81,83,92,76,81,91,72,74,82,81,75,74,73,73,75,79,73,58,55,83,82,46,77,43,80,43,75,61,55,25,58,62,72,80,77,52,98,53,60,28,86,75,40,26,42,56,50,16,50,61,52,61,82,38,48,29,36,40,35,28,42,47,50,60,78,41,46,65,56,14,52,75,42,41,77,57,80,33,59,40,59,67,64,81,27,39,95,73,60,52,97,71,67,62,86,64,33,79,26,23,42,10,59,42,45,39,16,68,45,55,52,51,33,75,55,54,72,48,59,52,86,71,60,43,99,84,43,81,51,37,36,31,43,32,24,38,36,35,36,51,31,43,48,48,75,61,52,24,70,48,87,80,83,66,92,75,63,96,78,74,70,81,78,76,69,73,41,35,34,41,43,41,46,54,38,84,50,82,80,61,86,134

Mean predicted aligned error: 12.87 Å